Protein AF-0000000084441577 (afdb_homodimer)

Organism: Leishmania panamensis (NCBI:txid5679)

Sequence (316 aa):
MSAPVITIRRAQRKDTERMYDLIMELAIYERAPECVVVSKAEMEEEGFGERPLWSAFLAELQEPDDVEPRVIGMALYYYRYSTWRGRMLYLEDFVVTESRRGLGAGKMLFERVLQQAKEEGCHGMVWQALNWNTPAINFYKRYDAEIDPGWMNCTLKFMSAPVITIRRAQRKDTERMYDLIMELAIYERAPECVVVSKAEMEEEGFGERPLWSAFLAELQEPDDVEPRVIGMALYYYRYSTWRGRMLYLEDFVVTESRRGLGAGKMLFERVLQQAKEEGCHGMVWQALNWNTPAINFYKRYDAEIDPGWMNCTLKF

Foldseek 3Di:
DDDKDKDKDKDDLVCLVVVVVQVLVVCVVVVHNVVPDDDSVNVSCCCPNPPHAKIKMWIWIDDPPDPDTDTFWMFMWGWDADPVFGIEIEGEDTGGHPVPPPPCSSVVRVVVVQVVCVVVVHPYYDYDDDPVPVVVVVVVVVVVDDDDPPDDDDDDDD/DDDKDKDKDKDDLVCLVVVVVQVLVVCVVVVHNVVPDDDSVNVSCCCPNPPHAKIKMWIWIDDPPDPDTDTFWMFMWGWDADPVFGIEIEGEDTGGHPVPPPPCSSVVRVVVVQVVCVVVVHPYYDYDDDPVCVVVVVVVVVVVDDDDPPDDDDDDDD

Nearest PDB structures (foldseek):
  2b3v-ass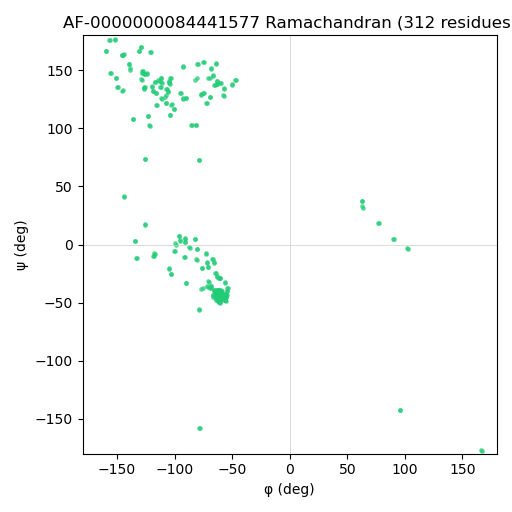embly1_A  TM=9.131E-01  e=5.389E-16  Homo sapiens
  2fxf-assembly1_A  TM=9.015E-01  e=6.952E-16  Homo sapiens
  3bj8-assembly2_D  TM=9.015E-01  e=1.086E-15  Mus musculus
  2g3t-assembly1_A  TM=8.985E-01  e=4.133E-15  Homo sapiens
  2b3u-assembly1_A  TM=8.742E-01  e=6.879E-15  Homo sapiens

Structure (mmCIF, N/CA/C/O backbone):
data_AF-0000000084441577-model_v1
#
loop_
_entity.id
_entity.type
_entity.pdbx_description
1 polymer 'Acetyltransferase-like protein'
#
loop_
_atom_site.group_PDB
_atom_site.id
_atom_site.type_symbol
_atom_site.label_atom_id
_atom_site.label_alt_id
_atom_site.label_comp_id
_atom_site.label_asym_id
_atom_site.label_entity_id
_atom_site.label_seq_id
_atom_site.pdbx_PDB_ins_code
_atom_site.Cartn_x
_atom_site.Cartn_y
_atom_site.Cartn_z
_atom_site.occupancy
_atom_site.B_iso_or_equiv
_atom_site.auth_seq_id
_atom_site.auth_comp_id
_atom_site.auth_asym_id
_atom_site.auth_atom_id
_atom_site.pdbx_PDB_model_num
ATOM 1 N N . MET A 1 1 ? -4.324 -41.094 -18.922 1 57.09 1 MET A N 1
ATOM 2 C CA . MET A 1 1 ? -3.416 -40.375 -18.031 1 57.09 1 MET A CA 1
ATOM 3 C C . MET A 1 1 ? -4.148 -39.25 -17.281 1 57.09 1 MET A C 1
ATOM 5 O O . MET A 1 1 ? -5.031 -38.594 -17.844 1 57.09 1 MET A O 1
ATOM 9 N N . SER A 1 2 ? -4.199 -39.312 -15.938 1 73.56 2 SER A N 1
ATOM 10 C CA . SER A 1 2 ? -5.055 -38.406 -15.172 1 73.56 2 SER A CA 1
ATOM 11 C C . SER A 1 2 ? -4.711 -36.938 -15.461 1 73.56 2 SER A C 1
ATOM 13 O O . SER A 1 2 ? -3.568 -36.625 -15.805 1 73.56 2 SER A O 1
ATOM 15 N N . ALA A 1 3 ? -5.625 -36.094 -15.797 1 86.06 3 ALA A N 1
ATOM 16 C CA . ALA A 1 3 ? -5.441 -34.688 -16.156 1 86.06 3 ALA A CA 1
ATOM 17 C C . ALA A 1 3 ? -4.754 -33.906 -15.039 1 86.06 3 ALA A C 1
ATOM 19 O O . ALA A 1 3 ? -4.918 -34.25 -13.859 1 86.06 3 ALA A O 1
ATOM 20 N N . PRO A 1 4 ? -3.793 -33.125 -15.391 1 90.5 4 PRO A N 1
ATOM 21 C CA . PRO A 1 4 ? -3.17 -32.312 -14.352 1 90.5 4 PRO A CA 1
ATOM 22 C C . PRO A 1 4 ? -4.195 -31.594 -13.469 1 90.5 4 PRO A C 1
ATOM 24 O O . PRO A 1 4 ? -5.277 -31.234 -13.938 1 90.5 4 PRO A O 1
ATOM 27 N N . VAL A 1 5 ? -3.859 -31.547 -12.203 1 95.12 5 VAL A N 1
ATOM 28 C CA . VAL A 1 5 ? -4.75 -30.906 -11.242 1 95.12 5 VAL A CA 1
ATOM 29 C C . VAL A 1 5 ? -4.047 -29.719 -10.594 1 95.12 5 VAL A C 1
ATOM 31 O O . VAL A 1 5 ? -2.879 -29.812 -10.203 1 95.12 5 VAL A O 1
ATOM 34 N N . ILE A 1 6 ? -4.73 -28.594 -10.547 1 97.94 6 ILE A N 1
ATOM 35 C CA . ILE A 1 6 ? -4.211 -27.406 -9.859 1 97.94 6 ILE A CA 1
ATOM 36 C C . ILE A 1 6 ? -4.953 -27.219 -8.539 1 97.94 6 ILE A C 1
ATOM 38 O O . ILE A 1 6 ? -6.184 -27.281 -8.5 1 97.94 6 ILE A O 1
ATOM 42 N N . THR A 1 7 ? -4.238 -27 -7.453 1 98.19 7 THR A N 1
ATOM 43 C CA . THR A 1 7 ? -4.805 -26.719 -6.137 1 98.19 7 THR A CA 1
ATOM 44 C C . THR A 1 7 ? -4.219 -25.438 -5.559 1 98.19 7 THR A C 1
ATOM 46 O O . THR A 1 7 ? -3.078 -25.078 -5.859 1 98.19 7 THR A O 1
ATOM 49 N N . ILE A 1 8 ? -5.074 -24.719 -4.797 1 98.88 8 ILE A N 1
ATOM 50 C CA . ILE A 1 8 ? -4.633 -23.5 -4.133 1 98.88 8 ILE A CA 1
ATOM 51 C C . ILE A 1 8 ? -4.48 -23.75 -2.635 1 98.88 8 ILE A C 1
ATOM 53 O O . ILE A 1 8 ? -5.359 -24.344 -2.006 1 98.88 8 ILE A O 1
ATOM 57 N N . ARG A 1 9 ? -3.4 -23.312 -2.104 1 98.69 9 ARG A N 1
ATOM 58 C CA . ARG A 1 9 ? -3.188 -23.453 -0.665 1 98.69 9 ARG A CA 1
ATOM 59 C C . ARG A 1 9 ? -2.412 -22.25 -0.118 1 98.69 9 ARG A C 1
ATOM 61 O O . ARG A 1 9 ? -1.775 -21.516 -0.877 1 98.69 9 ARG A O 1
ATOM 68 N N . ARG A 1 10 ? -2.469 -22.078 1.236 1 98.81 10 ARG A N 1
ATOM 69 C CA . ARG A 1 10 ? -1.682 -21.047 1.887 1 98.81 10 ARG A CA 1
ATOM 70 C C . ARG A 1 10 ? -0.194 -21.375 1.851 1 98.81 10 ARG A C 1
ATOM 72 O O . ARG A 1 10 ? 0.191 -22.531 1.996 1 98.81 10 ARG A O 1
ATOM 79 N N . ALA A 1 11 ? 0.608 -20.359 1.686 1 98.88 11 ALA A N 1
ATOM 80 C CA . ALA A 1 11 ? 2.059 -20.531 1.725 1 98.88 11 ALA A CA 1
ATOM 81 C C . ALA A 1 11 ? 2.527 -20.922 3.125 1 98.88 11 ALA A C 1
ATOM 83 O O . ALA A 1 11 ? 1.941 -20.5 4.121 1 98.88 11 ALA A O 1
ATOM 84 N N . GLN A 1 12 ? 3.531 -21.719 3.156 1 98.62 12 GLN A N 1
ATOM 85 C CA . GLN A 1 12 ? 4.223 -22.094 4.383 1 98.62 12 GLN A CA 1
ATOM 86 C C . GLN A 1 12 ? 5.699 -21.719 4.324 1 98.62 12 GLN A C 1
ATOM 88 O O . GLN A 1 12 ? 6.227 -21.422 3.252 1 98.62 12 GLN A O 1
ATOM 93 N N . ARG A 1 13 ? 6.297 -21.766 5.531 1 98.5 13 ARG A N 1
ATOM 94 C CA . ARG A 1 13 ? 7.699 -21.359 5.633 1 98.5 13 ARG A CA 1
ATOM 95 C C . ARG A 1 13 ? 8.562 -22.141 4.637 1 98.5 13 ARG A C 1
ATOM 97 O O . ARG A 1 13 ? 9.461 -21.578 4.016 1 98.5 13 ARG A O 1
ATOM 104 N N . LYS A 1 14 ? 8.305 -23.359 4.426 1 98.12 14 LYS A N 1
ATOM 105 C CA . LYS A 1 14 ? 9.094 -24.219 3.555 1 98.12 14 LYS A CA 1
ATOM 106 C C . LYS A 1 14 ? 9.008 -23.781 2.1 1 98.12 14 LYS A C 1
ATOM 108 O O . LYS A 1 14 ? 9.789 -24.219 1.257 1 98.12 14 LYS A O 1
ATOM 113 N N . ASP A 1 15 ? 8.062 -22.938 1.762 1 98.62 15 ASP A N 1
ATOM 114 C CA . ASP A 1 15 ? 7.824 -22.516 0.384 1 98.62 15 ASP A CA 1
ATOM 115 C C . ASP A 1 15 ? 8.688 -21.312 0.02 1 98.62 15 ASP A C 1
ATOM 117 O O . ASP A 1 15 ? 8.711 -20.891 -1.135 1 98.62 15 ASP A O 1
ATOM 121 N N . THR A 1 16 ? 9.469 -20.797 0.971 1 98.56 16 THR A N 1
ATOM 122 C CA . THR A 1 16 ? 10.133 -19.5 0.816 1 98.56 16 THR A CA 1
ATOM 123 C C . THR A 1 16 ? 11.055 -19.516 -0.4 1 98.56 16 THR A C 1
ATOM 125 O O . THR A 1 16 ? 11.055 -18.578 -1.197 1 98.56 16 THR A O 1
ATOM 128 N N . GLU A 1 17 ? 11.789 -20.547 -0.565 1 98.5 17 GLU A N 1
ATOM 129 C CA . GLU A 1 17 ? 12.727 -20.609 -1.684 1 98.5 17 GLU A CA 1
ATOM 130 C C . GLU A 1 17 ? 12 -20.516 -3.02 1 98.5 17 GLU A C 1
ATOM 132 O O . GLU A 1 17 ? 12.367 -19.719 -3.885 1 98.5 17 GLU A O 1
ATOM 137 N N . ARG A 1 18 ? 11 -21.312 -3.189 1 98.62 18 ARG A N 1
ATOM 138 C CA . ARG A 1 18 ? 10.25 -21.328 -4.438 1 98.62 18 ARG A CA 1
ATOM 139 C C . ARG A 1 18 ? 9.531 -20 -4.668 1 98.62 18 ARG A C 1
ATOM 141 O O . ARG A 1 18 ? 9.445 -19.516 -5.797 1 98.62 18 ARG A O 1
ATOM 148 N N . MET A 1 19 ? 9 -19.438 -3.627 1 98.88 19 MET A N 1
ATOM 149 C CA . MET A 1 19 ? 8.359 -18.141 -3.727 1 98.88 19 MET A CA 1
ATOM 150 C C . MET A 1 19 ? 9.359 -17.078 -4.191 1 98.88 19 MET A C 1
ATOM 152 O O . MET A 1 19 ? 9.031 -16.234 -5.027 1 98.88 19 MET A O 1
ATOM 156 N N . TYR A 1 20 ? 10.539 -17.156 -3.629 1 98.75 20 TYR A N 1
ATOM 157 C CA . TYR A 1 20 ? 11.578 -16.203 -4.023 1 98.75 20 TYR A CA 1
ATOM 158 C C . TYR A 1 20 ? 11.906 -16.344 -5.508 1 98.75 20 TYR A C 1
ATOM 160 O O . TYR A 1 20 ? 12.086 -15.344 -6.203 1 98.75 20 TYR A O 1
ATOM 168 N N . ASP A 1 21 ? 11.945 -17.578 -6.004 1 98.69 21 ASP A N 1
ATOM 169 C CA . ASP A 1 21 ? 12.164 -17.812 -7.426 1 98.69 21 ASP A CA 1
ATOM 170 C C . ASP A 1 21 ? 11.07 -17.156 -8.266 1 98.69 21 ASP A C 1
ATOM 172 O O . ASP A 1 21 ? 11.352 -16.594 -9.328 1 98.69 21 ASP A O 1
ATOM 176 N N . LEU A 1 22 ? 9.844 -17.281 -7.828 1 98.88 22 LEU A N 1
ATOM 177 C CA . LEU A 1 22 ? 8.711 -16.703 -8.547 1 98.88 22 LEU A CA 1
ATOM 178 C C . LEU A 1 22 ? 8.805 -15.172 -8.547 1 98.88 22 LEU A C 1
ATOM 180 O O . LEU A 1 22 ? 8.484 -14.531 -9.555 1 98.88 22 LEU A O 1
ATOM 184 N N . ILE A 1 23 ? 9.211 -14.602 -7.383 1 98.81 23 ILE A N 1
ATOM 185 C CA . ILE A 1 23 ? 9.414 -13.156 -7.297 1 98.81 23 ILE A CA 1
ATOM 186 C C . ILE A 1 23 ? 10.469 -12.719 -8.312 1 98.81 23 ILE A C 1
ATOM 188 O O . ILE A 1 23 ? 10.281 -11.734 -9.023 1 98.81 23 ILE A O 1
ATOM 192 N N . MET A 1 24 ? 11.508 -13.461 -8.422 1 98.69 24 MET A N 1
ATOM 193 C CA . MET A 1 24 ? 12.578 -13.148 -9.367 1 98.69 24 MET A CA 1
ATOM 194 C C . MET A 1 24 ? 12.086 -13.281 -10.805 1 98.69 24 MET A C 1
ATOM 196 O O . MET A 1 24 ? 12.414 -12.453 -11.656 1 98.69 24 MET A O 1
ATOM 200 N N . GLU A 1 25 ? 11.336 -14.336 -11.102 1 98.69 25 GLU A N 1
ATOM 201 C CA . GLU A 1 25 ? 10.742 -14.492 -12.422 1 98.69 25 GLU A CA 1
ATOM 202 C C . GLU A 1 25 ? 9.891 -13.281 -12.797 1 98.69 25 GLU A C 1
ATOM 204 O O . GLU A 1 25 ? 9.977 -12.773 -13.914 1 98.69 25 GLU A O 1
ATOM 209 N N . LEU A 1 26 ? 9.109 -12.82 -11.852 1 98.62 26 LEU A N 1
ATOM 210 C CA . LEU A 1 26 ? 8.258 -11.664 -12.07 1 98.62 26 LEU A CA 1
ATOM 211 C C . LEU A 1 26 ? 9.094 -10.406 -12.305 1 98.62 26 LEU A C 1
ATOM 213 O O . LEU A 1 26 ? 8.805 -9.617 -13.203 1 98.62 26 LEU A O 1
ATOM 217 N N . ALA A 1 27 ? 10.102 -10.219 -11.477 1 98.56 27 ALA A N 1
ATOM 218 C CA . ALA A 1 27 ? 10.977 -9.062 -11.609 1 98.56 27 ALA A CA 1
ATOM 219 C C . ALA A 1 27 ? 11.656 -9.039 -12.977 1 98.56 27 ALA A C 1
ATOM 221 O O . ALA A 1 27 ? 11.805 -7.98 -13.594 1 98.56 27 ALA A O 1
ATOM 222 N N . ILE A 1 28 ? 12.094 -10.188 -13.453 1 98.56 28 ILE A N 1
ATOM 223 C CA . ILE A 1 28 ? 12.695 -10.297 -14.781 1 98.56 28 ILE A CA 1
ATOM 224 C C . ILE A 1 28 ? 11.688 -9.891 -15.844 1 98.56 28 ILE A C 1
ATOM 226 O O . ILE A 1 28 ? 11.992 -9.094 -16.734 1 98.56 28 ILE A O 1
ATOM 230 N N . TYR A 1 29 ? 10.523 -10.414 -15.781 1 98 29 TYR A N 1
ATOM 231 C CA . TYR A 1 29 ? 9.453 -10.047 -16.703 1 98 29 TYR A CA 1
ATOM 232 C C . TYR A 1 29 ? 9.219 -8.539 -16.703 1 98 29 TYR A C 1
ATOM 234 O O . TYR A 1 29 ? 9 -7.938 -17.75 1 98 29 TYR A O 1
ATOM 242 N N . GLU A 1 30 ? 9.273 -7.906 -15.469 1 97.56 30 GLU A N 1
ATOM 243 C CA . GLU A 1 30 ? 9.023 -6.48 -15.297 1 97.56 30 GLU A CA 1
ATOM 244 C C . GLU A 1 30 ? 10.273 -5.66 -15.617 1 97.56 30 GLU A C 1
ATOM 246 O O . GLU A 1 30 ? 10.289 -4.441 -15.43 1 97.56 30 GLU A O 1
ATOM 251 N N . ARG A 1 31 ? 11.398 -6.266 -16.094 1 97.44 31 ARG A N 1
ATOM 252 C CA . ARG A 1 31 ? 12.648 -5.656 -16.516 1 97.44 31 ARG A CA 1
ATOM 253 C C . ARG A 1 31 ? 13.328 -4.93 -15.359 1 97.44 31 ARG A C 1
ATOM 255 O O . ARG A 1 31 ? 13.891 -3.846 -15.539 1 97.44 31 ARG A O 1
ATOM 262 N N . ALA A 1 32 ? 13.219 -5.559 -14.086 1 97.06 32 ALA A N 1
ATOM 263 C CA . ALA A 1 32 ? 13.805 -4.914 -12.914 1 97.06 32 ALA A CA 1
ATOM 264 C C . ALA A 1 32 ? 14.383 -5.945 -11.953 1 97.06 32 ALA A C 1
ATOM 266 O O . ALA A 1 32 ? 14.172 -5.855 -10.742 1 97.06 32 ALA A O 1
ATOM 267 N N . PRO A 1 33 ? 15.062 -7.008 -12.445 1 97.75 33 PRO A N 1
ATOM 268 C CA . PRO A 1 33 ? 15.562 -8.016 -11.516 1 97.75 33 PRO A CA 1
ATOM 269 C C . PRO A 1 33 ? 16.562 -7.449 -10.508 1 97.75 33 PRO A C 1
ATOM 271 O O . PRO A 1 33 ? 16.641 -7.934 -9.375 1 97.75 33 PRO A O 1
ATOM 274 N N . GLU A 1 34 ? 17.312 -6.398 -10.875 1 97.56 34 GLU A N 1
ATOM 275 C CA . GLU A 1 34 ? 18.328 -5.812 -10.008 1 97.56 34 GLU A CA 1
ATOM 276 C C . GLU A 1 34 ? 17.688 -5.055 -8.852 1 97.56 34 GLU A C 1
ATOM 278 O O . GLU A 1 34 ? 18.359 -4.73 -7.867 1 97.56 34 GLU A O 1
ATOM 283 N N . CYS A 1 35 ? 16.453 -4.793 -8.984 1 96.75 35 CYS A N 1
ATOM 284 C CA . CYS A 1 35 ? 15.75 -4.039 -7.953 1 96.75 35 CYS A CA 1
ATOM 285 C C . CYS A 1 35 ? 15.336 -4.949 -6.801 1 96.75 35 CYS A C 1
ATOM 287 O O . CYS A 1 35 ? 14.969 -4.469 -5.73 1 96.75 35 CYS A O 1
ATOM 289 N N . VAL A 1 36 ? 15.414 -6.285 -6.969 1 98.44 36 VAL A N 1
ATOM 290 C CA . VAL A 1 36 ? 15.133 -7.207 -5.871 1 98.44 36 VAL A CA 1
ATOM 291 C C . VAL A 1 36 ? 16.359 -7.328 -4.973 1 98.44 36 VAL A C 1
ATOM 293 O O . VAL A 1 36 ? 17.312 -8.039 -5.305 1 98.44 36 VAL A O 1
ATOM 296 N N . VAL A 1 37 ? 16.297 -6.645 -3.83 1 98.12 37 VAL A N 1
ATOM 297 C CA . VAL A 1 37 ? 17.469 -6.602 -2.967 1 98.12 37 VAL A CA 1
ATOM 298 C C . VAL A 1 37 ? 17.156 -7.242 -1.62 1 98.12 37 VAL A C 1
ATOM 300 O O . VAL A 1 37 ? 18.047 -7.469 -0.804 1 98.12 37 VAL A O 1
ATOM 303 N N . VAL A 1 38 ? 15.906 -7.531 -1.371 1 98 38 VAL A N 1
ATOM 304 C CA . VAL A 1 38 ? 15.516 -8.18 -0.122 1 98 38 VAL A CA 1
ATOM 305 C C . VAL A 1 38 ? 16.109 -9.586 -0.059 1 98 38 VAL A C 1
ATOM 307 O O . VAL A 1 38 ? 16.125 -10.305 -1.062 1 98 38 VAL A O 1
ATOM 310 N N . SER A 1 39 ? 16.625 -9.953 1.085 1 97.75 39 SER A N 1
ATOM 311 C CA . SER A 1 39 ? 17.156 -11.312 1.233 1 97.75 39 SER A CA 1
ATOM 312 C C . SER A 1 39 ? 16.031 -12.312 1.482 1 97.75 39 SER A C 1
ATOM 314 O O . SER A 1 39 ? 14.992 -11.961 2.029 1 97.75 39 SER A O 1
ATOM 316 N N . LYS A 1 40 ? 16.312 -13.57 1.13 1 97.81 40 LYS A N 1
ATOM 317 C CA . LYS A 1 40 ? 15.375 -14.641 1.42 1 97.81 40 LYS A CA 1
ATOM 318 C C . LYS A 1 40 ? 15.102 -14.742 2.918 1 97.81 40 LYS A C 1
ATOM 320 O O . LYS A 1 40 ? 13.969 -15 3.334 1 97.81 40 LYS A O 1
ATOM 325 N N . ALA A 1 41 ? 16.141 -14.578 3.676 1 97.75 41 ALA A N 1
ATOM 326 C CA . ALA A 1 41 ? 16.016 -14.656 5.129 1 97.75 41 ALA A CA 1
ATOM 327 C C . ALA A 1 41 ? 15.055 -13.586 5.648 1 97.75 41 ALA A C 1
ATOM 329 O O . ALA A 1 41 ? 14.203 -13.867 6.496 1 97.75 41 ALA A O 1
ATOM 330 N N . GLU A 1 42 ? 15.219 -12.43 5.191 1 97.62 42 GLU A N 1
ATOM 331 C CA . GLU A 1 42 ? 14.32 -11.359 5.598 1 97.62 42 GLU A CA 1
ATOM 332 C C . GLU A 1 42 ? 12.891 -11.625 5.133 1 97.62 42 GLU A C 1
ATOM 334 O O . GLU A 1 42 ? 11.938 -11.414 5.887 1 97.62 42 GLU A O 1
ATOM 339 N N . MET A 1 43 ? 12.805 -12.07 3.889 1 98.5 43 MET A N 1
ATOM 340 C CA . MET A 1 43 ? 11.484 -12.43 3.379 1 98.5 43 MET A CA 1
ATOM 341 C C . MET A 1 43 ? 10.812 -13.453 4.285 1 98.5 43 MET A C 1
ATOM 343 O O . MET A 1 43 ? 9.641 -13.312 4.629 1 98.5 43 MET A O 1
ATOM 347 N N . GLU A 1 44 ? 11.531 -14.422 4.586 1 98.5 44 GLU A N 1
ATOM 348 C CA . GLU A 1 44 ? 11.008 -15.5 5.426 1 98.5 44 GLU A CA 1
ATOM 349 C C . GLU A 1 44 ? 10.57 -14.969 6.785 1 98.5 44 GLU A C 1
ATOM 351 O O . GLU A 1 44 ? 9.492 -15.32 7.273 1 98.5 44 GLU A O 1
ATOM 356 N N . GLU A 1 45 ? 11.359 -14.156 7.395 1 98 45 GLU A N 1
ATOM 357 C CA . GLU A 1 45 ? 11.055 -13.594 8.703 1 98 45 GLU A CA 1
ATOM 358 C C . GLU A 1 45 ? 9.805 -12.719 8.648 1 98 45 GLU A C 1
ATOM 360 O O . GLU A 1 45 ? 8.945 -12.789 9.531 1 98 45 GLU A O 1
ATOM 365 N N . GLU A 1 46 ? 9.633 -11.961 7.605 1 98.19 46 GLU A N 1
ATOM 366 C CA . GLU A 1 46 ? 8.523 -11.023 7.473 1 98.19 46 GLU A CA 1
ATOM 367 C C . GLU A 1 46 ? 7.219 -11.75 7.141 1 98.19 46 GLU A C 1
ATOM 369 O O . GLU A 1 46 ? 6.133 -11.172 7.266 1 98.19 46 GLU A O 1
ATOM 374 N N . GLY A 1 47 ? 7.387 -12.914 6.645 1 98.56 47 GLY A N 1
ATOM 375 C CA . GLY A 1 47 ? 6.188 -13.641 6.246 1 98.56 47 GLY A CA 1
ATOM 376 C C . GLY A 1 47 ? 5.793 -14.719 7.234 1 98.56 47 GLY A C 1
ATOM 377 O O . GLY A 1 47 ? 4.617 -15.078 7.328 1 98.56 47 GLY A O 1
ATOM 378 N N . PHE A 1 48 ? 6.75 -15.242 7.992 1 98.5 48 PHE A N 1
ATOM 379 C CA . PHE A 1 48 ? 6.473 -16.422 8.789 1 98.5 48 PHE A CA 1
ATOM 380 C C . PHE A 1 48 ? 7.016 -16.266 10.211 1 98.5 48 PHE A C 1
ATOM 382 O O . PHE A 1 48 ? 6.961 -17.203 11.008 1 98.5 48 PHE A O 1
ATOM 389 N N . GLY A 1 49 ? 7.566 -15.125 10.508 1 97.19 49 GLY A N 1
ATOM 390 C CA . GLY A 1 49 ? 8.055 -14.852 11.844 1 97.19 49 GLY A CA 1
ATOM 391 C C . GLY A 1 49 ? 6.945 -14.484 12.82 1 97.19 49 GLY A C 1
ATOM 392 O O . GLY A 1 49 ? 5.793 -14.875 12.625 1 97.19 49 GLY A O 1
ATOM 393 N N . GLU A 1 50 ? 7.195 -13.805 13.914 1 95.25 50 GLU A N 1
ATOM 394 C CA . GLU A 1 50 ? 6.285 -13.5 15.016 1 95.25 50 GLU A CA 1
ATOM 395 C C . GLU A 1 50 ? 5.238 -12.469 14.602 1 95.25 50 GLU A C 1
ATOM 397 O O . GLU A 1 50 ? 4.105 -12.492 15.086 1 95.25 50 GLU A O 1
ATOM 402 N N . ARG A 1 51 ? 5.617 -11.523 13.773 1 93.75 51 ARG A N 1
ATOM 403 C CA . ARG A 1 51 ? 4.727 -10.461 13.305 1 93.75 51 ARG A CA 1
ATOM 404 C C . ARG A 1 51 ? 4.699 -10.398 11.781 1 93.75 51 ARG A C 1
ATOM 406 O O . ARG A 1 51 ? 5.273 -9.492 11.188 1 93.75 51 ARG A O 1
ATOM 413 N N . PRO A 1 52 ? 4.023 -11.375 11.219 1 97.69 52 PRO A N 1
ATOM 414 C CA . PRO A 1 52 ? 4.035 -11.438 9.75 1 97.69 52 PRO A CA 1
ATOM 415 C C . PRO A 1 52 ? 3.457 -10.188 9.102 1 97.69 52 PRO A C 1
ATOM 417 O O . PRO A 1 52 ? 2.461 -9.641 9.578 1 97.69 52 PRO A O 1
ATOM 420 N N . LEU A 1 53 ? 4.129 -9.797 8.047 1 98.12 53 LEU A N 1
ATOM 421 C CA . LEU A 1 53 ? 3.746 -8.586 7.32 1 98.12 53 LEU A CA 1
ATOM 422 C C . LEU A 1 53 ? 3.047 -8.938 6.012 1 98.12 53 LEU A C 1
ATOM 424 O O . LEU A 1 53 ? 2.381 -8.086 5.414 1 98.12 53 LEU A O 1
ATOM 428 N N . TRP A 1 54 ? 3.281 -10.125 5.578 1 98.75 54 TRP A N 1
ATOM 429 C CA . TRP A 1 54 ? 2.65 -10.578 4.344 1 98.75 54 TRP A CA 1
ATOM 430 C C . TRP A 1 54 ? 2.184 -12.023 4.469 1 98.75 54 TRP A C 1
ATOM 432 O O . TRP A 1 54 ? 2.627 -12.75 5.359 1 98.75 54 TRP A O 1
ATOM 442 N N . SER A 1 55 ? 1.192 -12.383 3.66 1 98.81 55 SER A N 1
ATOM 443 C CA . SER A 1 55 ? 0.756 -13.758 3.42 1 98.81 55 SER A CA 1
ATOM 444 C C . SER A 1 55 ? 0.676 -14.055 1.926 1 98.81 55 SER A C 1
ATOM 446 O O . SER A 1 55 ? 0.861 -13.164 1.097 1 98.81 55 SER A O 1
ATOM 448 N N . ALA A 1 56 ? 0.492 -15.352 1.659 1 98.94 56 ALA A N 1
ATOM 449 C CA . ALA A 1 56 ? 0.422 -15.711 0.243 1 98.94 56 ALA A CA 1
ATOM 450 C C . ALA A 1 56 ? -0.357 -17 0.04 1 98.94 56 ALA A C 1
ATOM 452 O O . ALA A 1 56 ? -0.388 -17.859 0.924 1 98.94 56 ALA A O 1
ATOM 453 N N . PHE A 1 57 ? -1.025 -17.031 -1.086 1 98.94 57 PHE A N 1
ATOM 454 C CA . PHE A 1 57 ? -1.543 -18.281 -1.613 1 98.94 57 PHE A CA 1
ATOM 455 C C . PHE A 1 57 ? -0.678 -18.781 -2.764 1 98.94 57 PHE A C 1
ATOM 457 O O . PHE A 1 57 ? -0.166 -17.984 -3.555 1 98.94 57 PHE A O 1
ATOM 464 N N . LEU A 1 58 ? -0.538 -20.094 -2.805 1 98.94 58 LEU A N 1
ATOM 465 C CA . LEU A 1 58 ? 0.244 -20.75 -3.852 1 98.94 58 LEU A CA 1
ATOM 466 C C . LEU A 1 58 ? -0.636 -21.656 -4.703 1 98.94 58 LEU A C 1
ATOM 468 O O . LEU A 1 58 ? -1.525 -22.328 -4.18 1 98.94 58 LEU A O 1
ATOM 472 N N . ALA A 1 59 ? -0.392 -21.641 -5.996 1 98.88 59 ALA A N 1
ATOM 473 C CA . ALA A 1 59 ? -0.954 -22.641 -6.902 1 98.88 59 ALA A CA 1
ATOM 474 C C . ALA A 1 59 ? 0.006 -23.812 -7.094 1 98.88 59 ALA A C 1
ATOM 476 O O . ALA A 1 59 ? 1.158 -23.625 -7.488 1 98.88 59 ALA A O 1
ATOM 477 N N . GLU A 1 60 ? -0.486 -24.969 -6.84 1 98.5 60 GLU A N 1
ATOM 478 C CA . GLU A 1 60 ? 0.291 -26.188 -7.047 1 98.5 60 GLU A CA 1
ATOM 479 C C . GLU A 1 60 ? -0.273 -27.016 -8.203 1 98.5 60 GLU A C 1
ATOM 481 O O . GLU A 1 60 ? -1.491 -27.141 -8.344 1 98.5 60 GLU A O 1
ATOM 486 N N . LEU A 1 61 ? 0.677 -27.453 -8.984 1 97.94 61 LEU A N 1
ATOM 487 C CA . LEU A 1 61 ? 0.313 -28.328 -10.102 1 97.94 61 LEU A CA 1
ATOM 488 C C . LEU A 1 61 ? 0.744 -29.766 -9.836 1 97.94 61 LEU A C 1
ATOM 490 O O . LEU A 1 61 ? 1.91 -30.016 -9.531 1 97.94 61 LEU A O 1
ATOM 494 N N . GLN A 1 62 ? -0.191 -30.656 -9.844 1 96.5 62 GLN A N 1
ATOM 495 C CA . GLN A 1 62 ? 0.074 -32.094 -9.797 1 96.5 62 GLN A CA 1
ATOM 496 C C . GLN A 1 62 ? -0.122 -32.719 -11.164 1 96.5 62 GLN A C 1
ATOM 498 O O . GLN A 1 62 ? -1.248 -32.812 -11.664 1 96.5 62 GLN A O 1
ATOM 503 N N . GLU A 1 63 ? 1.061 -33.125 -11.68 1 93.25 63 GLU A N 1
ATOM 504 C CA . GLU A 1 63 ? 1 -33.875 -12.922 1 93.25 63 GLU A CA 1
ATOM 505 C C . GLU A 1 63 ? 0.946 -35.375 -12.656 1 93.25 63 GLU A C 1
ATOM 507 O O . GLU A 1 63 ? 1.422 -35.844 -11.617 1 93.25 63 GLU A O 1
ATOM 512 N N . PRO A 1 64 ? 0.357 -36.094 -13.602 1 91.12 64 PRO A N 1
ATOM 513 C CA . PRO A 1 64 ? 0.18 -37.531 -13.375 1 91.12 64 PRO A CA 1
ATOM 514 C C . PRO A 1 64 ? 1.495 -38.25 -13.07 1 91.12 64 PRO A C 1
ATOM 516 O O . PRO A 1 64 ? 1.529 -39.156 -12.242 1 91.12 64 PRO A O 1
ATOM 519 N N . ASP A 1 65 ? 2.525 -37.812 -13.617 1 89.69 65 ASP A N 1
ATOM 520 C CA . ASP A 1 65 ? 3.787 -38.531 -13.492 1 89.69 65 ASP A CA 1
ATOM 521 C C . ASP A 1 65 ? 4.676 -37.906 -12.422 1 89.69 65 ASP A C 1
ATOM 523 O O . ASP A 1 65 ? 5.77 -38.406 -12.141 1 89.69 65 ASP A O 1
ATOM 527 N N . ASP A 1 66 ? 4.168 -36.906 -11.82 1 89.31 66 ASP A N 1
ATOM 528 C CA . ASP A 1 66 ? 4.965 -36.219 -10.805 1 89.31 66 ASP A CA 1
ATOM 529 C C . ASP A 1 66 ? 4.883 -36.938 -9.461 1 89.31 66 ASP A C 1
ATOM 531 O O . ASP A 1 66 ? 3.82 -37.469 -9.094 1 89.31 66 ASP A O 1
ATOM 535 N N . VAL A 1 67 ? 5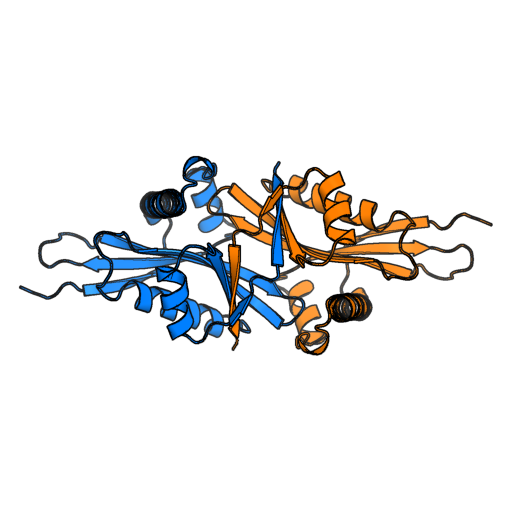.934 -37 -8.75 1 92 67 VAL A N 1
ATOM 536 C CA . VAL A 1 67 ? 5.965 -37.594 -7.422 1 92 67 VAL A CA 1
ATOM 537 C C . VAL A 1 67 ? 5.312 -36.656 -6.414 1 92 67 VAL A C 1
ATOM 539 O O . VAL A 1 67 ? 4.625 -37.125 -5.492 1 92 67 VAL A O 1
ATOM 542 N N . GLU A 1 68 ? 5.562 -35.375 -6.629 1 94.31 68 GLU A N 1
ATOM 543 C CA . GLU A 1 68 ? 4.988 -34.344 -5.766 1 94.31 68 GLU A CA 1
ATOM 544 C C . GLU A 1 68 ? 4.52 -33.156 -6.574 1 94.31 68 GLU A C 1
ATOM 546 O O . GLU A 1 68 ? 5.035 -32.906 -7.66 1 94.31 68 GLU A O 1
ATOM 551 N N . PRO A 1 69 ? 3.551 -32.531 -6.02 1 96.69 69 PRO A N 1
ATOM 552 C CA . PRO A 1 69 ? 3.117 -31.312 -6.715 1 96.69 69 PRO A CA 1
ATOM 553 C C . PRO A 1 69 ? 4.191 -30.234 -6.742 1 96.69 69 PRO A C 1
ATOM 555 O O . PRO A 1 69 ? 5.109 -30.25 -5.914 1 96.69 69 PRO A O 1
ATOM 558 N N . ARG A 1 70 ? 4.027 -29.391 -7.758 1 96.19 70 ARG A N 1
ATOM 559 C CA . ARG A 1 70 ? 4.969 -28.281 -7.891 1 96.19 70 ARG A CA 1
ATOM 560 C C . ARG A 1 70 ? 4.25 -26.938 -7.805 1 96.19 70 ARG A C 1
ATOM 562 O O . ARG A 1 70 ? 3.182 -26.766 -8.391 1 96.19 70 ARG A O 1
ATOM 569 N N . VAL A 1 71 ? 4.895 -26.031 -7.031 1 98.56 71 VAL A N 1
ATOM 570 C CA . VAL A 1 71 ? 4.352 -24.688 -6.973 1 98.56 71 VAL A CA 1
ATOM 571 C C . VAL A 1 71 ? 4.625 -23.953 -8.289 1 98.56 71 VAL A C 1
ATOM 573 O O . VAL A 1 71 ? 5.781 -23.812 -8.695 1 98.56 71 VAL A O 1
ATOM 576 N N . ILE A 1 72 ? 3.521 -23.5 -8.945 1 98.75 72 ILE A N 1
ATOM 577 C CA . ILE A 1 72 ? 3.701 -22.891 -10.258 1 98.75 72 ILE A CA 1
ATOM 578 C C . ILE A 1 72 ? 3.264 -21.422 -10.219 1 98.75 72 ILE A C 1
ATOM 580 O O . ILE A 1 72 ? 3.424 -20.703 -11.203 1 98.75 72 ILE A O 1
ATOM 584 N N . GLY A 1 73 ? 2.654 -20.953 -9.117 1 98.88 73 GLY A N 1
ATOM 585 C CA . GLY A 1 73 ? 2.195 -19.578 -9.023 1 98.88 73 GLY A CA 1
ATOM 586 C C . GLY A 1 73 ? 1.99 -19.109 -7.598 1 98.88 73 GLY A C 1
ATOM 587 O O . GLY A 1 73 ? 1.948 -19.922 -6.672 1 98.88 73 GLY A O 1
ATOM 588 N N . MET A 1 74 ? 1.859 -17.766 -7.523 1 98.94 74 MET A N 1
ATOM 589 C CA . MET A 1 74 ? 1.727 -17.156 -6.207 1 98.94 74 MET A CA 1
ATOM 590 C C . MET A 1 74 ? 0.91 -15.875 -6.281 1 98.94 74 MET A C 1
ATOM 592 O O . MET A 1 74 ? 0.963 -15.156 -7.285 1 98.94 74 MET A O 1
ATOM 596 N N . ALA A 1 75 ? 0.14 -15.68 -5.266 1 98.94 75 ALA A N 1
ATOM 597 C CA . ALA A 1 75 ? -0.458 -14.391 -4.934 1 98.94 75 ALA A CA 1
ATOM 598 C C . ALA A 1 75 ? -0.048 -13.938 -3.533 1 98.94 75 ALA A C 1
ATOM 600 O O . ALA A 1 75 ? -0.502 -14.5 -2.535 1 98.94 75 ALA A O 1
ATOM 601 N N . LEU A 1 76 ? 0.876 -13.031 -3.482 1 98.94 76 LEU A N 1
ATOM 602 C CA . LEU A 1 76 ? 1.352 -12.484 -2.217 1 98.94 76 LEU A CA 1
ATOM 603 C C . LEU A 1 76 ? 0.609 -11.195 -1.868 1 98.94 76 LEU A C 1
ATOM 605 O O . LEU A 1 76 ? 0.495 -10.297 -2.701 1 98.94 76 LEU A O 1
ATOM 609 N N . TYR A 1 77 ? 0.094 -11.133 -0.606 1 98.94 77 TYR A N 1
ATOM 610 C CA . TYR A 1 77 ? -0.771 -10.008 -0.252 1 98.94 77 TYR A CA 1
ATOM 611 C C . TYR A 1 77 ? -0.553 -9.586 1.196 1 98.94 77 TYR A C 1
ATOM 613 O O . TYR A 1 77 ? 0.077 -10.312 1.972 1 98.94 77 TYR A O 1
ATOM 621 N N . TYR A 1 78 ? -1.012 -8.414 1.519 1 98.81 78 TYR A N 1
ATOM 622 C CA . TYR A 1 78 ? -1.129 -7.875 2.869 1 98.81 78 TYR A CA 1
ATOM 623 C C . TYR A 1 78 ? -2.271 -6.871 2.959 1 98.81 78 TYR A C 1
ATOM 625 O O . TYR A 1 78 ? -2.969 -6.625 1.973 1 98.81 78 TYR A O 1
ATOM 633 N N . TYR A 1 79 ? -2.518 -6.379 4.152 1 98.56 79 TYR A N 1
ATOM 634 C CA . TYR A 1 79 ? -3.639 -5.469 4.355 1 98.56 79 TYR A CA 1
ATOM 635 C C . TYR A 1 79 ? -3.152 -4.031 4.508 1 98.56 79 TYR A C 1
ATOM 637 O O . TYR A 1 79 ? -2.102 -3.785 5.102 1 98.56 79 TYR A O 1
ATOM 645 N N . ARG A 1 80 ? -3.879 -3.156 3.918 1 98.31 80 ARG A N 1
ATOM 646 C CA . ARG A 1 80 ? -3.564 -1.737 4.059 1 98.31 80 ARG A CA 1
ATOM 647 C C . ARG A 1 80 ? -4.809 -0.936 4.43 1 98.31 80 ARG A C 1
ATOM 649 O O . ARG A 1 80 ? -5.918 -1.47 4.438 1 98.31 80 ARG A O 1
ATOM 656 N N . TYR A 1 81 ? -4.578 0.261 4.832 1 98.69 81 TYR A N 1
ATOM 657 C CA . TYR A 1 81 ? -5.68 1.148 5.184 1 98.69 81 TYR A CA 1
ATOM 658 C C . TYR A 1 81 ? -5.867 2.234 4.133 1 98.69 81 TYR A C 1
ATOM 660 O O . TYR A 1 81 ? -4.902 2.877 3.715 1 98.69 81 TYR A O 1
ATOM 668 N N . SER A 1 82 ? -7.055 2.377 3.664 1 98.62 82 SER A N 1
ATOM 669 C CA . SER A 1 82 ? -7.5 3.473 2.811 1 98.62 82 SER A CA 1
ATOM 670 C C . SER A 1 82 ? -8.32 4.492 3.598 1 98.62 82 SER A C 1
ATOM 672 O O . SER A 1 82 ? -9.352 4.152 4.172 1 98.62 82 SER A O 1
ATOM 674 N N . THR A 1 83 ? -7.855 5.727 3.623 1 98.62 83 THR A N 1
ATOM 675 C CA . THR A 1 83 ? -8.609 6.77 4.305 1 98.62 83 THR A CA 1
ATOM 676 C C . THR A 1 83 ? -9.922 7.047 3.578 1 98.62 83 THR A C 1
ATOM 678 O O . THR A 1 83 ? -10.812 7.715 4.117 1 98.62 83 THR A O 1
ATOM 681 N N . TRP A 1 84 ? -10.078 6.523 2.336 1 98.25 84 TRP A N 1
ATOM 682 C CA . TRP A 1 84 ? -11.312 6.676 1.582 1 98.25 84 TRP A CA 1
ATOM 683 C C . TRP A 1 84 ? -12.273 5.523 1.872 1 98.25 84 TRP A C 1
ATOM 685 O O . TRP A 1 84 ? -13.484 5.73 1.997 1 98.25 84 TRP A O 1
ATOM 695 N N . ARG A 1 85 ? -11.734 4.262 2.135 1 98.19 85 ARG A N 1
ATOM 696 C CA . ARG A 1 85 ? -12.648 3.125 2.08 1 98.19 85 ARG A CA 1
ATOM 697 C C . ARG A 1 85 ? -12.461 2.215 3.291 1 98.19 85 ARG A C 1
ATOM 699 O O . ARG A 1 85 ? -13.289 1.345 3.553 1 98.19 85 ARG A O 1
ATOM 706 N N . GLY A 1 86 ? -11.406 2.41 4.051 1 98.19 86 GLY A N 1
ATOM 707 C CA . GLY A 1 86 ? -11.141 1.542 5.188 1 98.19 86 GLY A CA 1
ATOM 708 C C . GLY A 1 86 ? -10.18 0.415 4.867 1 98.19 86 GLY A C 1
ATOM 709 O O . GLY A 1 86 ? -9.195 0.617 4.156 1 98.19 86 GLY A O 1
ATOM 710 N N . ARG A 1 87 ? -10.43 -0.769 5.438 1 98.19 87 ARG A N 1
ATOM 711 C CA . ARG A 1 87 ? -9.547 -1.917 5.273 1 98.19 87 ARG A CA 1
ATOM 712 C C . ARG A 1 87 ? -9.586 -2.445 3.846 1 98.19 87 ARG A C 1
ATOM 714 O O . ARG A 1 87 ? -10.664 -2.711 3.309 1 98.19 87 ARG A O 1
ATOM 721 N N . MET A 1 88 ? -8.406 -2.572 3.227 1 98.69 88 MET A N 1
ATOM 722 C CA . MET A 1 88 ? -8.25 -3.111 1.878 1 98.69 88 MET A CA 1
ATOM 723 C C . MET A 1 88 ? -7.215 -4.23 1.855 1 98.69 88 MET A C 1
ATOM 725 O O . MET A 1 88 ? -6.305 -4.254 2.688 1 98.69 88 MET A O 1
ATOM 729 N N . LEU A 1 89 ? -7.41 -5.168 1.004 1 98.88 89 LEU A N 1
ATOM 730 C CA . LEU A 1 89 ? -6.352 -6.129 0.715 1 98.88 89 LEU A CA 1
ATOM 731 C C . LEU A 1 89 ? -5.48 -5.648 -0.441 1 98.88 89 LEU A C 1
ATOM 733 O O . LEU A 1 89 ? -5.996 -5.246 -1.486 1 98.88 89 LEU A O 1
ATOM 737 N N . TYR A 1 90 ? -4.184 -5.582 -0.228 1 98.94 90 TYR A N 1
ATOM 738 C CA . TYR A 1 90 ? -3.244 -5.211 -1.278 1 98.94 90 TYR A CA 1
ATOM 739 C C . TYR A 1 90 ? -2.57 -6.445 -1.867 1 98.94 90 TYR A C 1
ATOM 741 O O . TYR A 1 90 ? -1.854 -7.164 -1.165 1 98.94 90 TYR A O 1
ATOM 749 N N . LEU A 1 91 ? -2.807 -6.684 -3.154 1 98.94 91 LEU A N 1
ATOM 750 C CA . LEU A 1 91 ? -2.137 -7.754 -3.885 1 98.94 91 LEU A CA 1
ATOM 751 C C . LEU A 1 91 ? -0.788 -7.281 -4.422 1 98.94 91 LEU A C 1
ATOM 753 O O . LEU A 1 91 ? -0.725 -6.613 -5.453 1 98.94 91 LEU A O 1
ATOM 757 N N . GLU A 1 92 ? 0.301 -7.645 -3.803 1 98.81 92 GLU A N 1
ATOM 758 C CA . GLU A 1 92 ? 1.645 -7.16 -4.105 1 98.81 92 GLU A CA 1
ATOM 759 C C . GLU A 1 92 ? 2.219 -7.855 -5.336 1 98.81 92 GLU A C 1
ATOM 761 O O . GLU A 1 92 ? 2.699 -7.199 -6.258 1 98.81 92 GLU A O 1
ATOM 766 N N . ASP A 1 93 ? 2.268 -9.172 -5.309 1 98.75 93 ASP A N 1
ATOM 767 C CA . ASP A 1 93 ? 2.74 -9.961 -6.445 1 98.75 93 ASP A CA 1
ATOM 768 C C . ASP A 1 93 ? 1.705 -11 -6.859 1 98.75 93 ASP A C 1
ATOM 770 O O . ASP A 1 93 ? 1.1 -11.656 -6.008 1 98.75 93 ASP A O 1
ATOM 774 N N . PHE A 1 94 ? 1.495 -11.117 -8.047 1 98.75 94 PHE A N 1
ATOM 775 C CA . PHE A 1 94 ? 0.62 -12.07 -8.711 1 98.75 94 PHE A CA 1
ATOM 776 C C . PHE A 1 94 ? 1.298 -12.664 -9.938 1 98.75 94 PHE A C 1
ATOM 778 O O . PHE A 1 94 ? 1.469 -11.977 -10.953 1 98.75 94 PHE A O 1
ATOM 785 N N . VAL A 1 95 ? 1.678 -13.953 -9.805 1 98.62 95 VAL A N 1
ATOM 786 C CA . VAL A 1 95 ? 2.523 -14.492 -10.867 1 98.62 95 VAL A CA 1
ATOM 787 C C . VAL A 1 95 ? 2.275 -15.984 -11.023 1 98.62 95 VAL A C 1
ATOM 789 O O . VAL A 1 95 ? 2.084 -16.703 -10.031 1 98.62 95 VAL A O 1
ATOM 792 N N . VAL A 1 96 ? 2.158 -16.469 -12.172 1 98.62 96 VAL A N 1
ATOM 793 C CA . VAL A 1 96 ? 2.229 -17.875 -12.578 1 98.62 96 VAL A CA 1
ATOM 794 C C . VAL A 1 96 ? 3.418 -18.078 -13.508 1 98.62 96 VAL A C 1
ATOM 796 O O . VAL A 1 96 ? 3.637 -17.297 -14.43 1 98.62 96 VAL A O 1
ATOM 799 N N . THR A 1 97 ? 4.215 -19.094 -13.195 1 98.56 97 THR A N 1
ATOM 800 C CA . THR A 1 97 ? 5.367 -19.359 -14.047 1 98.56 97 THR A CA 1
ATOM 801 C C . THR A 1 97 ? 4.957 -19.422 -15.508 1 98.56 97 THR A C 1
ATOM 803 O O . THR A 1 97 ? 3.922 -20 -15.844 1 98.56 97 THR A O 1
ATOM 806 N N . GLU A 1 98 ? 5.766 -18.812 -16.344 1 97.19 98 GLU A N 1
ATOM 807 C CA . GLU A 1 98 ? 5.43 -18.594 -17.75 1 97.19 98 GLU A CA 1
ATOM 808 C C . GLU A 1 98 ? 5.066 -19.906 -18.438 1 97.19 98 GLU A C 1
ATOM 810 O O . GLU A 1 98 ? 4.051 -19.984 -19.141 1 97.19 98 GLU A O 1
ATOM 815 N N . SER A 1 99 ? 5.781 -20.984 -18.234 1 96.81 99 SER A N 1
ATOM 816 C CA . SER A 1 99 ? 5.645 -22.234 -18.953 1 96.81 99 SER A CA 1
ATOM 817 C C . SER A 1 99 ? 4.367 -22.969 -18.547 1 96.81 99 SER A C 1
ATOM 819 O O . SER A 1 99 ? 3.996 -23.969 -19.172 1 96.81 99 SER A O 1
ATOM 821 N N . ARG A 1 100 ? 3.678 -22.469 -17.547 1 96.56 100 ARG A N 1
ATOM 822 C CA . ARG A 1 100 ? 2.492 -23.156 -17.062 1 96.56 100 ARG A CA 1
ATOM 823 C C . ARG A 1 100 ? 1.277 -22.234 -17.047 1 96.56 100 ARG A C 1
ATOM 825 O O . ARG A 1 100 ? 0.316 -22.484 -16.312 1 96.56 100 ARG A O 1
ATOM 832 N N . ARG A 1 101 ? 1.358 -21.203 -17.734 1 95.69 101 ARG A N 1
ATOM 833 C CA . ARG A 1 101 ? 0.22 -20.297 -17.891 1 95.69 101 ARG A CA 1
ATOM 834 C C . ARG A 1 101 ? -0.816 -20.891 -18.844 1 95.69 101 ARG A C 1
ATOM 836 O O . ARG A 1 101 ? -0.526 -21.828 -19.578 1 95.69 101 ARG A O 1
ATOM 843 N N . GLY A 1 102 ? -2.02 -20.453 -18.719 1 93.56 102 GLY A N 1
ATOM 844 C CA . GLY A 1 102 ? -3.092 -20.922 -19.594 1 93.56 102 GLY A CA 1
ATOM 845 C C . GLY A 1 102 ? -3.812 -22.141 -19.047 1 93.56 102 GLY A C 1
ATOM 846 O O . GLY A 1 102 ? -4.691 -22.688 -19.703 1 93.56 102 GLY A O 1
ATOM 847 N N . LEU A 1 103 ? -3.461 -22.547 -17.859 1 94.31 103 LEU A N 1
ATOM 848 C CA . LEU A 1 103 ? -4.055 -23.734 -17.25 1 94.31 103 LEU A CA 1
ATOM 849 C C . LEU A 1 103 ? -5.137 -23.359 -16.25 1 94.31 103 LEU A C 1
ATOM 851 O O . LEU A 1 103 ? -5.777 -24.234 -15.664 1 94.31 103 LEU A O 1
ATOM 855 N N . GLY A 1 104 ? -5.301 -22.078 -16 1 96.56 104 GLY A N 1
ATOM 856 C CA . GLY A 1 104 ? -6.348 -21.625 -15.086 1 96.56 104 GLY A CA 1
ATOM 857 C C . GLY A 1 104 ? -5.824 -21.266 -13.711 1 96.56 104 GLY A C 1
ATOM 858 O O . GLY A 1 104 ? -6.574 -20.766 -12.867 1 96.56 104 GLY A O 1
ATOM 859 N N . ALA A 1 105 ? -4.551 -21.438 -13.445 1 98.06 105 ALA A N 1
ATOM 860 C CA . ALA A 1 105 ? -3.959 -21.188 -12.133 1 98.06 105 ALA A CA 1
ATOM 861 C C . ALA A 1 105 ? -4.098 -19.719 -11.734 1 98.06 105 ALA A C 1
ATOM 863 O O . ALA A 1 105 ? -4.355 -19.406 -10.57 1 98.06 105 ALA A O 1
ATOM 864 N N . GLY A 1 106 ? -3.93 -18.828 -12.711 1 97.94 106 GLY A N 1
ATOM 865 C CA . GLY A 1 106 ? -4.062 -17.422 -12.438 1 97.94 106 GLY A CA 1
ATOM 866 C C . GLY A 1 106 ? -5.441 -17.031 -11.922 1 97.94 106 GLY A C 1
ATOM 867 O O . GLY A 1 106 ? -5.562 -16.328 -10.914 1 97.94 106 GLY A O 1
ATOM 868 N N . LYS A 1 107 ? -6.402 -17.516 -12.625 1 97.88 107 LYS A N 1
ATOM 869 C CA . LYS A 1 107 ? -7.777 -17.25 -12.211 1 97.88 107 LYS A CA 1
ATOM 870 C C . LYS A 1 107 ? -8.047 -17.797 -10.812 1 97.88 107 LYS A C 1
ATOM 872 O O . LYS A 1 107 ? -8.633 -17.109 -9.977 1 97.88 107 LYS A O 1
ATOM 877 N N . MET A 1 108 ? -7.652 -18.984 -10.531 1 98.56 108 MET A N 1
ATOM 878 C CA . MET A 1 108 ? -7.883 -19.625 -9.242 1 98.56 108 MET A CA 1
ATOM 879 C C . MET A 1 108 ? -7.207 -18.844 -8.117 1 98.56 108 MET A C 1
ATOM 881 O O . MET A 1 108 ? -7.805 -18.625 -7.062 1 98.56 108 MET A O 1
ATOM 885 N N . LEU A 1 109 ? -5.98 -18.422 -8.328 1 98.75 109 LEU A N 1
ATOM 886 C CA . LEU A 1 109 ? -5.242 -17.656 -7.344 1 98.75 109 LEU A CA 1
ATOM 887 C C . LEU A 1 109 ? -5.926 -16.312 -7.078 1 98.75 109 LEU A C 1
ATOM 889 O O . LEU A 1 109 ? -6.148 -15.945 -5.922 1 98.75 109 LEU A O 1
ATOM 893 N N . PHE A 1 110 ? -6.281 -15.633 -8.156 1 98.69 110 PHE A N 1
ATOM 894 C CA . PHE A 1 110 ? -6.891 -14.312 -8.055 1 98.69 110 PHE A CA 1
ATOM 895 C C . PHE A 1 110 ? -8.203 -14.383 -7.281 1 98.69 110 PHE A C 1
ATOM 897 O O . PHE A 1 110 ? -8.438 -13.594 -6.367 1 98.69 110 PHE A O 1
ATOM 904 N N . GLU A 1 111 ? -8.992 -15.32 -7.578 1 98.62 111 GLU A N 1
ATOM 905 C CA . GLU A 1 111 ? -10.289 -15.484 -6.926 1 98.62 111 GLU A CA 1
ATOM 906 C C . GLU A 1 111 ? -10.125 -15.883 -5.461 1 98.62 111 GLU A C 1
ATOM 908 O O . GLU A 1 111 ? -10.922 -15.492 -4.609 1 98.62 111 GLU A O 1
ATOM 913 N N . ARG A 1 112 ? -9.125 -16.672 -5.18 1 98.81 112 ARG A N 1
ATOM 914 C CA . ARG A 1 112 ? -8.883 -17.062 -3.793 1 98.81 112 ARG A CA 1
ATOM 915 C C . ARG A 1 112 ? -8.508 -15.844 -2.947 1 98.81 112 ARG A C 1
ATOM 917 O O . ARG A 1 112 ? -8.922 -15.734 -1.792 1 98.81 112 ARG A O 1
ATOM 924 N N . VAL A 1 113 ? -7.676 -14.977 -3.482 1 98.75 113 VAL A N 1
ATOM 925 C CA . VAL A 1 113 ? -7.273 -13.781 -2.748 1 98.75 113 VAL A CA 1
ATOM 926 C C . VAL A 1 113 ? -8.461 -12.836 -2.602 1 98.75 113 VAL A C 1
ATOM 928 O O . VAL A 1 113 ? -8.625 -12.188 -1.565 1 98.75 113 VAL A O 1
ATOM 931 N N . LEU A 1 114 ? -9.273 -12.766 -3.619 1 98.38 114 LEU A N 1
ATOM 932 C CA . LEU A 1 114 ? -10.5 -11.992 -3.521 1 98.38 114 LEU A CA 1
ATOM 933 C C . LEU A 1 114 ? -11.375 -12.5 -2.383 1 98.38 114 LEU A C 1
ATOM 935 O O . LEU A 1 114 ? -11.906 -11.711 -1.597 1 98.38 114 LEU A O 1
ATOM 939 N N . GLN A 1 115 ? -11.508 -13.75 -2.336 1 98.69 115 GLN A N 1
ATOM 940 C CA . GLN A 1 115 ? -12.273 -14.367 -1.257 1 98.69 115 GLN A CA 1
ATOM 941 C C . GLN A 1 115 ? -11.656 -14.055 0.104 1 98.69 115 GLN A C 1
ATOM 943 O O . GLN A 1 115 ? -12.375 -13.781 1.069 1 98.69 115 GLN A O 1
ATOM 948 N N . GLN A 1 116 ? -10.352 -14.125 0.214 1 98.88 116 GLN A N 1
ATOM 949 C CA . GLN A 1 116 ? -9.633 -13.773 1.436 1 98.88 116 GLN A CA 1
ATOM 950 C C . GLN A 1 116 ? -9.977 -12.352 1.879 1 98.88 116 GLN A C 1
ATOM 952 O O . GLN A 1 116 ? -10.195 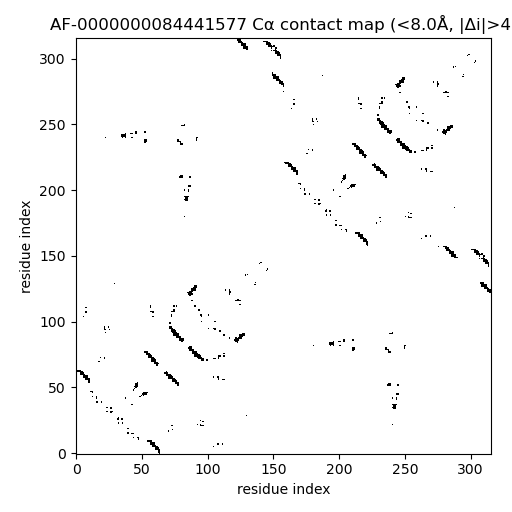-12.102 3.066 1 98.88 116 GLN A O 1
ATOM 957 N N . ALA A 1 117 ? -9.984 -11.406 0.942 1 98.75 117 ALA A N 1
ATOM 958 C CA . ALA A 1 117 ? -10.32 -10.016 1.241 1 98.75 117 ALA A CA 1
ATOM 959 C C . ALA A 1 117 ? -11.711 -9.914 1.869 1 98.75 117 ALA A C 1
ATOM 961 O O . ALA A 1 117 ? -11.891 -9.234 2.881 1 98.75 117 ALA A O 1
ATOM 962 N N . LYS A 1 118 ? -12.633 -10.578 1.283 1 98.38 118 LYS A N 1
ATOM 963 C CA . LYS A 1 118 ? -14 -10.562 1.784 1 98.38 118 LYS A CA 1
ATOM 964 C C . LYS A 1 118 ? -14.086 -11.18 3.176 1 98.38 118 LYS A C 1
ATOM 966 O O . LYS A 1 118 ? -14.75 -10.641 4.062 1 98.38 118 LYS A O 1
ATOM 971 N N . GLU A 1 119 ? -13.414 -12.281 3.32 1 98.25 119 GLU A N 1
ATOM 972 C CA . GLU A 1 119 ? -13.414 -12.984 4.598 1 98.25 119 GLU A CA 1
ATOM 973 C C . GLU A 1 119 ? -12.828 -12.117 5.707 1 98.25 119 GLU A C 1
ATOM 975 O O . GLU A 1 119 ? -13.203 -12.25 6.875 1 98.25 119 GLU A O 1
ATOM 980 N N . GLU A 1 120 ? -11.938 -11.227 5.359 1 97.69 120 GLU A N 1
ATOM 981 C CA . GLU A 1 120 ? -11.25 -10.398 6.344 1 97.69 120 GLU A CA 1
ATOM 982 C C . GLU A 1 120 ? -11.93 -9.047 6.5 1 97.69 120 GLU A C 1
ATOM 984 O O . GLU A 1 120 ? -11.383 -8.133 7.125 1 97.69 120 GLU A O 1
ATOM 989 N N . GLY A 1 121 ? -13.094 -8.859 5.863 1 96.88 121 GLY A N 1
ATOM 990 C CA . GLY A 1 121 ? -13.883 -7.656 6.039 1 96.88 121 GLY A CA 1
ATOM 991 C C . GLY A 1 121 ? -13.344 -6.469 5.266 1 96.88 121 GLY A C 1
ATOM 992 O O . GLY A 1 121 ? -13.602 -5.316 5.621 1 96.88 121 GLY A O 1
ATOM 993 N N . CYS A 1 122 ? -12.516 -6.746 4.297 1 98.38 122 CYS A N 1
ATOM 994 C CA . CYS A 1 122 ? -12.016 -5.676 3.439 1 98.38 122 CYS A CA 1
ATOM 995 C C . CYS A 1 122 ? -13.133 -5.105 2.572 1 98.38 122 CYS A C 1
ATOM 997 O O . CYS A 1 122 ? -14.055 -5.828 2.186 1 98.38 122 CYS A O 1
ATOM 999 N N . HIS A 1 123 ? -12.938 -3.83 2.262 1 98.5 123 HIS A N 1
ATOM 1000 C CA . HIS A 1 123 ? -13.906 -3.166 1.401 1 98.5 123 HIS A CA 1
ATOM 1001 C C . HIS A 1 123 ? -13.523 -3.291 -0.068 1 98.5 123 HIS A C 1
ATOM 1003 O O . HIS A 1 123 ? -14.203 -2.756 -0.942 1 98.5 123 HIS A O 1
ATOM 1009 N N . GLY A 1 124 ? -12.469 -3.963 -0.354 1 98.38 124 GLY A N 1
ATOM 1010 C CA . GLY A 1 124 ? -11.984 -4.191 -1.708 1 98.38 124 GLY A CA 1
ATOM 1011 C C . GLY A 1 124 ? -10.57 -4.742 -1.754 1 98.38 124 GLY A C 1
ATOM 1012 O O . GLY A 1 124 ? -10 -5.082 -0.717 1 98.38 124 GLY A O 1
ATOM 1013 N N . MET A 1 125 ? -10.133 -4.895 -2.902 1 98.75 125 MET A N 1
ATOM 1014 C CA . MET A 1 125 ? -8.773 -5.324 -3.217 1 98.75 125 MET A CA 1
ATOM 1015 C C . MET A 1 125 ? -8.102 -4.344 -4.18 1 98.75 125 MET A C 1
ATOM 1017 O O . MET A 1 125 ? -8.727 -3.893 -5.141 1 98.75 125 MET A O 1
ATOM 1021 N N . VAL A 1 126 ? -6.848 -3.986 -3.854 1 98.81 126 VAL A N 1
ATOM 1022 C CA . VAL A 1 126 ? -6.094 -3.062 -4.699 1 98.81 126 VAL A CA 1
ATOM 1023 C C . VAL A 1 126 ? -4.742 -3.674 -5.055 1 98.81 126 VAL A C 1
ATOM 1025 O O . VAL A 1 126 ? -4.203 -4.488 -4.305 1 98.81 126 VAL A O 1
ATOM 1028 N N . TRP A 1 127 ? -4.25 -3.35 -6.18 1 98.75 127 TRP A N 1
ATOM 1029 C CA . TRP A 1 127 ? -2.928 -3.729 -6.664 1 98.75 127 TRP A CA 1
ATOM 1030 C C . TRP A 1 127 ? -2.441 -2.756 -7.734 1 98.75 127 TRP A C 1
ATOM 1032 O O . TRP A 1 127 ? -3.08 -1.73 -7.988 1 98.75 127 TRP A O 1
ATOM 1042 N N . GLN A 1 128 ? -1.202 -2.959 -8.203 1 98.5 128 GLN A N 1
ATOM 1043 C CA . GLN A 1 128 ? -0.666 -2.133 -9.273 1 98.5 128 GLN A CA 1
ATOM 1044 C C . GLN A 1 128 ? -0.2 -2.994 -10.445 1 98.5 128 GLN A C 1
ATOM 1046 O O . GLN A 1 128 ? 0.24 -4.129 -10.258 1 98.5 128 GLN A O 1
ATOM 1051 N N . ALA A 1 129 ? -0.341 -2.445 -11.594 1 97.94 129 ALA A N 1
ATOM 1052 C CA . ALA A 1 129 ? 0.152 -3.051 -12.828 1 97.94 129 ALA A CA 1
ATOM 1053 C C . ALA A 1 129 ? 0.993 -2.061 -13.625 1 97.94 129 ALA A C 1
ATOM 1055 O O . ALA A 1 129 ? 0.692 -0.864 -13.656 1 97.94 129 ALA A O 1
ATOM 1056 N N . LEU A 1 130 ? 2.039 -2.572 -14.234 1 98.12 130 LEU A N 1
ATOM 1057 C CA . LEU A 1 130 ? 2.816 -1.738 -15.141 1 98.12 130 LEU A CA 1
ATOM 1058 C C . LEU A 1 130 ? 1.97 -1.305 -16.328 1 98.12 130 LEU A C 1
ATOM 1060 O O . LEU A 1 130 ? 1.222 -2.109 -16.891 1 98.12 130 LEU A O 1
ATOM 1064 N N . ASN A 1 131 ? 2.164 -0.028 -16.75 1 97 131 ASN A N 1
ATOM 1065 C CA . ASN A 1 131 ? 1.275 0.555 -17.75 1 97 131 ASN A CA 1
ATOM 1066 C C . ASN A 1 131 ? 1.499 -0.066 -19.125 1 97 131 ASN A C 1
ATOM 1068 O O . ASN A 1 131 ? 0.626 0.007 -19.984 1 97 131 ASN A O 1
ATOM 1072 N N . TRP A 1 132 ? 2.625 -0.714 -19.391 1 97.56 132 TRP A N 1
ATOM 1073 C CA . TRP A 1 132 ? 2.908 -1.337 -20.688 1 97.56 132 TRP A CA 1
ATOM 1074 C C . TRP A 1 132 ? 2.451 -2.793 -20.688 1 97.56 132 TRP A C 1
ATOM 1076 O O . TRP A 1 132 ? 2.469 -3.445 -21.734 1 97.56 132 TRP A O 1
ATOM 1086 N N . ASN A 1 133 ? 2.082 -3.389 -19.531 1 97 133 ASN A N 1
ATOM 1087 C CA . ASN A 1 133 ? 1.757 -4.805 -19.391 1 97 133 ASN A CA 1
ATOM 1088 C C . ASN A 1 133 ? 0.347 -5.109 -19.891 1 97 133 ASN A C 1
ATOM 1090 O O . ASN A 1 133 ? -0.532 -5.457 -19.094 1 97 133 ASN A O 1
ATOM 1094 N N . THR A 1 134 ? 0.153 -5.098 -21.156 1 96.56 134 THR A N 1
ATOM 1095 C CA . THR A 1 134 ? -1.148 -5.234 -21.797 1 96.56 134 THR A CA 1
ATOM 1096 C C . THR A 1 134 ? -1.812 -6.551 -21.406 1 96.56 134 THR A C 1
ATOM 1098 O O . THR A 1 134 ? -3.004 -6.586 -21.094 1 96.56 134 THR A O 1
ATOM 1101 N N . PRO A 1 135 ? -1.076 -7.688 -21.422 1 94.5 135 PRO A N 1
ATOM 1102 C CA . PRO A 1 135 ? -1.705 -8.945 -21 1 94.5 135 PRO A CA 1
ATOM 1103 C C . PRO A 1 135 ? -2.289 -8.883 -19.594 1 94.5 135 PRO A C 1
ATOM 1105 O O . PRO A 1 135 ? -3.404 -9.352 -19.359 1 94.5 135 PRO A O 1
ATOM 1108 N N . ALA A 1 136 ? -1.575 -8.344 -18.656 1 95.44 136 ALA A N 1
ATOM 1109 C CA . ALA A 1 136 ? -2.068 -8.203 -17.297 1 95.44 136 ALA A CA 1
ATOM 1110 C C . ALA A 1 136 ? -3.295 -7.297 -17.25 1 95.44 136 ALA A C 1
ATOM 1112 O O . ALA A 1 136 ? -4.301 -7.637 -16.609 1 95.44 136 ALA A O 1
ATOM 11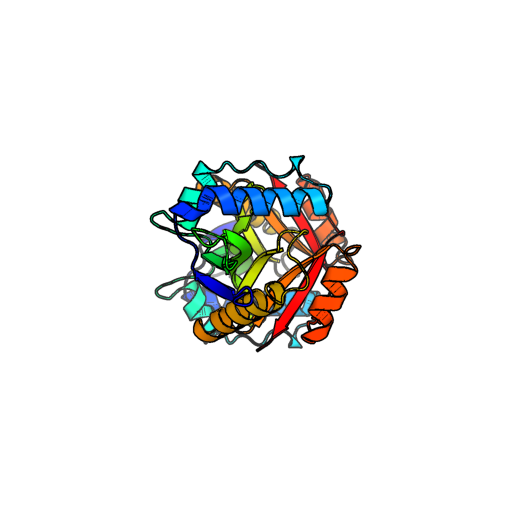13 N N . ILE A 1 137 ? -3.188 -6.164 -17.891 1 96.19 137 ILE A N 1
ATOM 1114 C CA . ILE A 1 137 ? -4.27 -5.188 -17.906 1 96.19 137 ILE A CA 1
ATOM 1115 C C . ILE A 1 137 ? -5.539 -5.836 -18.469 1 96.19 137 ILE A C 1
ATOM 1117 O O . ILE A 1 137 ? -6.625 -5.672 -17.906 1 96.19 137 ILE A O 1
ATOM 1121 N N . ASN A 1 138 ? -5.441 -6.574 -19.516 1 95 138 ASN A N 1
ATOM 1122 C CA . ASN A 1 138 ? -6.574 -7.285 -20.094 1 95 138 ASN A CA 1
ATOM 1123 C C . ASN A 1 138 ? -7.164 -8.297 -19.125 1 95 138 ASN A C 1
ATOM 1125 O O . ASN A 1 138 ? -8.383 -8.477 -19.062 1 95 138 ASN A O 1
ATOM 1129 N N . PHE A 1 139 ? -6.316 -8.992 -18.453 1 95.69 139 PHE A N 1
ATOM 1130 C CA . PHE A 1 139 ? -6.758 -9.938 -17.422 1 95.69 139 PHE A CA 1
ATOM 1131 C C . PHE A 1 139 ? -7.625 -9.242 -16.375 1 95.69 139 PHE A C 1
ATOM 1133 O O . PHE A 1 139 ? -8.703 -9.734 -16.031 1 95.69 139 PHE A O 1
ATOM 1140 N N . TYR A 1 140 ? -7.195 -8.109 -15.859 1 96.69 140 TYR A N 1
ATOM 1141 C CA . TYR A 1 140 ? -7.883 -7.41 -14.781 1 96.69 140 TYR A CA 1
ATOM 1142 C C . TYR A 1 140 ? -9.195 -6.809 -15.273 1 96.69 140 TYR A C 1
ATOM 1144 O O . TYR A 1 140 ? -10.156 -6.688 -14.508 1 96.69 140 TYR A O 1
ATOM 1152 N N . LYS A 1 141 ? -9.227 -6.422 -16.484 1 94.75 141 LYS A N 1
ATOM 1153 C CA . LYS A 1 141 ? -10.445 -5.863 -17.062 1 94.75 141 LYS A CA 1
ATOM 1154 C C . LYS A 1 141 ? -11.578 -6.887 -17.078 1 94.75 141 LYS A C 1
ATOM 1156 O O . LYS A 1 141 ? -12.75 -6.527 -17.016 1 94.75 141 LYS A O 1
ATOM 1161 N N . ARG A 1 142 ? -11.234 -8.133 -17.125 1 95.06 142 ARG A N 1
ATOM 1162 C CA . ARG A 1 142 ? -12.234 -9.188 -17.078 1 95.06 142 ARG A CA 1
ATOM 1163 C C . ARG A 1 142 ? -12.961 -9.195 -15.734 1 95.06 142 ARG A C 1
ATOM 1165 O O . ARG A 1 142 ? -14.086 -9.695 -15.633 1 95.06 142 ARG A O 1
ATOM 1172 N N . TYR A 1 143 ? -12.383 -8.703 -14.719 1 95.81 143 TYR A N 1
ATOM 1173 C CA . TYR A 1 143 ? -12.977 -8.625 -13.391 1 95.81 143 TYR A CA 1
ATOM 1174 C C . TYR A 1 143 ? -13.617 -7.258 -13.156 1 95.81 143 TYR A C 1
ATOM 1176 O O . TYR A 1 143 ? -14.031 -6.941 -12.039 1 95.81 143 TYR A O 1
ATOM 1184 N N . ASP A 1 144 ? -13.633 -6.371 -14.141 1 95 144 ASP A N 1
ATOM 1185 C CA . ASP A 1 144 ? -14.18 -5.016 -14.062 1 95 144 ASP A CA 1
ATOM 1186 C C . ASP A 1 144 ? -13.414 -4.172 -13.055 1 95 144 ASP A C 1
ATOM 1188 O O . ASP A 1 144 ? -14.016 -3.381 -12.32 1 95 144 ASP A O 1
ATOM 1192 N N . ALA A 1 145 ? -12.164 -4.457 -12.938 1 97.5 145 ALA A N 1
ATOM 1193 C CA . ALA A 1 145 ? -11.305 -3.633 -12.094 1 97.5 145 ALA A CA 1
ATOM 1194 C C . ALA A 1 145 ? -11.219 -2.205 -12.625 1 97.5 145 ALA A C 1
ATOM 1196 O O . ALA A 1 145 ? -11.156 -1.987 -13.836 1 97.5 145 ALA A O 1
ATOM 1197 N N . GLU A 1 146 ? -11.281 -1.218 -11.703 1 97.62 146 GLU A N 1
ATOM 1198 C CA . GLU A 1 146 ? -10.961 0.164 -12.047 1 97.62 146 GLU A CA 1
ATOM 1199 C C . GLU A 1 146 ? -9.453 0.358 -12.203 1 97.62 146 GLU A C 1
ATOM 1201 O O . GLU A 1 146 ? -8.68 -0.075 -11.352 1 97.62 146 GLU A O 1
ATOM 1206 N N . ILE A 1 147 ? -9.062 0.958 -13.281 1 97.31 147 ILE A N 1
ATOM 1207 C CA . ILE A 1 147 ? -7.652 1.236 -13.539 1 97.31 147 ILE A CA 1
ATOM 1208 C C . ILE A 1 147 ? -7.422 2.746 -13.57 1 97.31 147 ILE A C 1
ATOM 1210 O O . ILE A 1 147 ? -8.031 3.453 -14.383 1 97.31 147 ILE A O 1
ATOM 1214 N N . ASP A 1 148 ? -6.57 3.227 -12.688 1 97.19 148 ASP A N 1
ATOM 1215 C CA . ASP A 1 148 ? -6.348 4.656 -12.492 1 97.19 148 ASP A CA 1
ATOM 1216 C C . ASP A 1 148 ? -4.875 5.012 -12.688 1 97.19 148 ASP A C 1
ATOM 1218 O O . ASP A 1 148 ? -4.031 4.668 -11.859 1 97.19 148 ASP A O 1
ATOM 1222 N N . PRO A 1 149 ? -4.535 5.723 -13.75 1 96.25 149 PRO A N 1
ATOM 1223 C CA . PRO A 1 149 ? -3.152 6.121 -14.016 1 96.25 149 PRO A CA 1
ATOM 1224 C C . PRO A 1 149 ? -2.805 7.48 -13.406 1 96.25 149 PRO A C 1
ATOM 1226 O O . PRO A 1 149 ? -1.72 8.016 -13.656 1 96.25 149 PRO A O 1
ATOM 1229 N N . GLY A 1 150 ? -3.707 8.062 -12.656 1 96.75 150 GLY A N 1
ATOM 1230 C CA . GLY A 1 150 ? -3.576 9.453 -12.258 1 96.75 150 GLY A CA 1
ATOM 1231 C C . GLY A 1 150 ? -2.639 9.648 -11.078 1 96.75 150 GLY A C 1
ATOM 1232 O O . GLY A 1 150 ? -2.328 10.781 -10.703 1 96.75 150 GLY A O 1
ATOM 1233 N N . TRP A 1 151 ? -2.145 8.531 -10.531 1 97.31 151 TRP A N 1
ATOM 1234 C CA . TRP A 1 151 ? -1.273 8.594 -9.359 1 97.31 151 TRP A CA 1
ATOM 1235 C C . TRP A 1 151 ? 0.146 8.164 -9.719 1 97.31 151 TRP A C 1
ATOM 1237 O O . TRP A 1 151 ? 0.34 7.234 -10.508 1 97.31 151 TRP A O 1
ATOM 1247 N N . MET A 1 152 ? 1.075 8.805 -9.117 1 97.94 152 MET A N 1
ATOM 1248 C CA . MET A 1 152 ? 2.475 8.43 -9.281 1 97.94 152 MET A CA 1
ATOM 1249 C C . MET A 1 152 ? 3.043 7.859 -7.988 1 97.94 152 MET A C 1
ATOM 1251 O O . MET A 1 152 ? 2.734 8.352 -6.898 1 97.94 152 MET A O 1
ATOM 1255 N N . ASN A 1 153 ? 3.855 6.797 -8.148 1 98.25 153 ASN A N 1
ATOM 1256 C CA . ASN A 1 153 ? 4.539 6.238 -6.988 1 98.25 153 ASN A CA 1
ATOM 1257 C C . ASN A 1 153 ? 5.73 7.094 -6.574 1 98.25 153 ASN A C 1
ATOM 1259 O O . ASN A 1 153 ? 6.547 7.477 -7.414 1 98.25 153 ASN A O 1
ATOM 1263 N N . CYS A 1 154 ? 5.828 7.449 -5.297 1 98.69 154 CYS A N 1
ATOM 1264 C CA . CYS A 1 154 ? 6.973 8.156 -4.73 1 98.69 154 CYS A CA 1
ATOM 1265 C C . CYS A 1 154 ? 7.703 7.277 -3.719 1 98.69 154 CYS A C 1
ATOM 1267 O O . CYS A 1 154 ? 7.074 6.562 -2.939 1 98.69 154 CYS A O 1
ATOM 1269 N N . THR A 1 155 ? 9.031 7.375 -3.744 1 98.5 155 THR A N 1
ATOM 1270 C CA . THR A 1 155 ? 9.805 6.48 -2.893 1 98.5 155 THR A CA 1
ATOM 1271 C C . THR A 1 155 ? 11.062 7.18 -2.373 1 98.5 155 THR A C 1
ATOM 1273 O O . THR A 1 155 ? 11.742 7.887 -3.121 1 98.5 155 THR A O 1
ATOM 1276 N N . LEU A 1 156 ? 11.32 7.086 -1.126 1 98.31 156 LEU A N 1
ATOM 1277 C CA . LEU A 1 156 ? 12.609 7.332 -0.494 1 98.31 156 LEU A CA 1
ATOM 1278 C C . LEU A 1 156 ? 13.211 6.031 0.033 1 98.31 156 LEU A C 1
ATOM 1280 O O . LEU A 1 156 ? 12.562 5.301 0.781 1 98.31 156 LEU A O 1
ATOM 1284 N N . LYS A 1 157 ? 14.422 5.691 -0.356 1 96.31 157 LYS A N 1
ATOM 1285 C CA . LYS A 1 157 ? 15.102 4.465 0.054 1 96.31 157 LYS A CA 1
ATOM 1286 C C . LYS A 1 157 ? 16.172 4.754 1.104 1 96.31 157 LYS A C 1
ATOM 1288 O O . LYS A 1 157 ? 16.828 5.793 1.056 1 96.31 157 LYS A O 1
ATOM 1293 N N . PHE A 1 158 ? 16.125 3.832 2.014 1 92.69 158 PHE A N 1
ATOM 1294 C CA . PHE A 1 158 ? 17.156 3.922 3.049 1 92.69 158 PHE A CA 1
ATOM 1295 C C . PHE A 1 158 ? 18.281 2.924 2.791 1 92.69 158 PHE A C 1
ATOM 1297 O O . PHE A 1 158 ? 18.047 1.874 2.184 1 92.69 158 PHE A O 1
ATOM 1304 N N . MET B 1 1 ? 4.688 39.156 21.766 1 57.81 1 MET B N 1
ATOM 1305 C CA . MET B 1 1 ? 3.738 38.031 21.703 1 57.81 1 MET B CA 1
ATOM 1306 C C . MET B 1 1 ? 4.438 36.75 21.297 1 57.81 1 MET B C 1
ATOM 1308 O O . MET B 1 1 ? 5.359 36.75 20.484 1 57.81 1 MET B O 1
ATOM 1312 N N . SER B 1 2 ? 4.402 35.656 22.156 1 74.12 2 SER B N 1
ATOM 1313 C CA . SER B 1 2 ? 5.219 34.469 21.938 1 74.12 2 SER B CA 1
ATOM 1314 C C . SER B 1 2 ? 4.938 33.875 20.578 1 74.12 2 SER B C 1
ATOM 1316 O O . SER B 1 2 ? 3.838 34 20.031 1 74.12 2 SER B O 1
ATOM 1318 N N . ALA B 1 3 ? 5.898 33.625 19.781 1 85.56 3 ALA B N 1
ATOM 1319 C CA . ALA B 1 3 ? 5.785 33.094 18.422 1 85.56 3 ALA B CA 1
ATOM 1320 C C . ALA B 1 3 ? 5.051 31.766 18.422 1 85.56 3 ALA B C 1
ATOM 1322 O O . ALA B 1 3 ? 5.121 31 19.391 1 85.56 3 ALA B O 1
ATOM 1323 N N . PRO B 1 4 ? 4.137 31.609 17.516 1 90.62 4 PRO B N 1
ATOM 1324 C CA . PRO B 1 4 ? 3.482 30.297 17.422 1 90.62 4 PRO B CA 1
ATOM 1325 C C . PRO B 1 4 ? 4.473 29.141 17.438 1 90.62 4 PRO B C 1
ATOM 1327 O O . PRO B 1 4 ? 5.594 29.266 16.938 1 90.62 4 PRO B O 1
ATOM 1330 N N . VAL B 1 5 ? 4.059 28.094 18.125 1 95.19 5 VAL B N 1
ATOM 1331 C CA . VAL B 1 5 ? 4.906 26.922 18.234 1 95.19 5 VAL B CA 1
ATOM 1332 C C . VAL B 1 5 ? 4.199 25.719 17.625 1 95.19 5 VAL B C 1
ATOM 1334 O O . VAL B 1 5 ? 3.008 25.5 17.844 1 95.19 5 VAL B O 1
ATOM 1337 N N . ILE B 1 6 ? 4.902 24.969 16.781 1 98 6 ILE B N 1
ATOM 1338 C CA . ILE B 1 6 ? 4.379 23.734 16.219 1 98 6 ILE B CA 1
ATOM 1339 C C . ILE B 1 6 ? 5.051 22.531 16.875 1 98 6 ILE B C 1
ATOM 1341 O O . ILE B 1 6 ? 6.273 22.5 17.031 1 98 6 ILE B O 1
ATOM 1345 N N . THR B 1 7 ? 4.281 21.578 17.312 1 98.25 7 THR B N 1
ATOM 1346 C CA . THR B 1 7 ? 4.777 20.328 17.906 1 98.25 7 THR B CA 1
ATOM 1347 C C . THR B 1 7 ? 4.195 19.125 17.188 1 98.25 7 THR B C 1
ATOM 1349 O O . THR B 1 7 ? 3.092 19.188 16.641 1 98.25 7 THR B O 1
ATOM 1352 N N . ILE B 1 8 ? 5.016 18.047 17.125 1 98.88 8 ILE B N 1
ATOM 1353 C CA . ILE B 1 8 ? 4.574 16.797 16.5 1 98.88 8 ILE B CA 1
ATOM 1354 C C . ILE B 1 8 ? 4.32 15.75 17.594 1 98.88 8 ILE B C 1
ATOM 1356 O O . ILE B 1 8 ? 5.141 15.578 18.5 1 98.88 8 ILE B O 1
ATOM 1360 N N . ARG B 1 9 ? 3.229 15.102 17.484 1 98.69 9 ARG B N 1
ATOM 1361 C CA . ARG B 1 9 ? 2.924 14.023 18.422 1 98.69 9 ARG B CA 1
ATOM 1362 C C . ARG B 1 9 ? 2.158 12.898 17.75 1 98.69 9 ARG B C 1
ATOM 1364 O O . ARG B 1 9 ? 1.594 13.086 16.672 1 98.69 9 ARG B O 1
ATOM 1371 N N . ARG B 1 10 ? 2.127 11.703 18.422 1 98.81 10 ARG B N 1
ATOM 1372 C CA . ARG B 1 10 ? 1.336 10.586 17.922 1 98.81 10 ARG B CA 1
ATOM 1373 C C . ARG B 1 10 ? -0.157 10.859 18.094 1 98.81 10 ARG B C 1
ATOM 1375 O O . ARG B 1 10 ? -0.584 11.445 19.078 1 98.81 10 ARG B O 1
ATOM 1382 N N . ALA B 1 11 ? -0.912 10.422 17.141 1 98.88 11 ALA B N 1
ATOM 1383 C CA . ALA B 1 11 ? -2.367 10.531 17.203 1 98.88 11 ALA B CA 1
ATOM 1384 C C . ALA B 1 11 ? -2.932 9.656 18.312 1 98.88 11 ALA B C 1
ATOM 1386 O O . ALA B 1 11 ? -2.393 8.586 18.609 1 98.88 11 ALA B O 1
ATOM 1387 N N . GLN B 1 12 ? -3.967 10.141 18.922 1 98.62 12 GLN B N 1
ATOM 1388 C CA . GLN B 1 12 ? -4.742 9.406 19.906 1 98.62 12 GLN B CA 1
ATOM 1389 C C . GLN B 1 12 ? -6.203 9.273 19.484 1 98.62 12 GLN B C 1
ATOM 1391 O O . GLN B 1 12 ? -6.652 9.977 18.578 1 98.62 12 GLN B O 1
ATOM 1396 N N . ARG B 1 13 ? -6.883 8.344 20.203 1 98.5 13 ARG B N 1
ATOM 1397 C CA . ARG B 1 13 ? -8.273 8.07 19.844 1 98.5 13 ARG B CA 1
ATOM 1398 C C . ARG B 1 13 ? -9.094 9.359 19.828 1 98.5 13 ARG B C 1
ATOM 1400 O O . ARG B 1 13 ? -9.938 9.547 18.953 1 98.5 13 ARG B O 1
ATOM 1407 N N . LYS B 1 14 ? -8.859 10.25 20.688 1 98.12 14 LYS B N 1
ATOM 1408 C CA . LYS B 1 14 ? -9.617 11.492 20.812 1 98.12 14 LYS B CA 1
ATOM 1409 C C . LYS B 1 14 ? -9.422 12.383 19.594 1 98.12 14 LYS B C 1
ATOM 1411 O O . LYS B 1 14 ? -10.164 13.352 19.406 1 98.12 14 LYS B O 1
ATOM 1416 N N . ASP B 1 15 ? -8.43 12.133 18.781 1 98.56 15 ASP B N 1
ATOM 1417 C CA . ASP B 1 15 ? -8.094 12.977 17.641 1 98.56 15 ASP B CA 1
ATOM 1418 C C . ASP B 1 15 ? -8.898 12.578 16.406 1 98.56 15 ASP B C 1
ATOM 1420 O O . ASP B 1 15 ? -8.836 13.25 15.375 1 98.56 15 ASP B O 1
ATOM 1424 N N . THR B 1 16 ? -9.719 11.523 16.516 1 98.56 16 THR B N 1
ATOM 1425 C CA . THR B 1 16 ? -10.336 10.906 15.344 1 98.56 16 THR B CA 1
ATOM 1426 C C . THR B 1 16 ? -11.18 11.914 14.57 1 98.56 16 THR B C 1
ATOM 1428 O O . THR B 1 16 ? -11.102 11.992 13.344 1 98.56 16 THR B O 1
ATOM 1431 N N . GLU B 1 17 ? -11.93 12.68 15.25 1 98.44 17 GLU B N 1
ATOM 1432 C CA . GLU B 1 17 ? -12.805 13.641 14.586 1 98.44 17 GLU B CA 1
ATOM 1433 C C . GLU B 1 17 ? -11.992 14.641 13.766 1 98.44 17 GLU B C 1
ATOM 1435 O O . GLU B 1 17 ? -12.289 14.867 12.586 1 98.44 17 GLU B O 1
ATOM 1440 N N . ARG B 1 18 ? -11 15.211 14.352 1 98.62 18 ARG B N 1
ATOM 1441 C CA . ARG B 1 18 ? -10.18 16.203 13.672 1 98.62 18 ARG B CA 1
ATOM 1442 C C . ARG B 1 18 ? -9.406 15.57 12.516 1 98.62 18 ARG B C 1
ATOM 1444 O O . ARG B 1 18 ? -9.234 16.188 11.469 1 98.62 18 ARG B O 1
ATOM 1451 N N . MET B 1 19 ? -8.922 14.391 12.719 1 98.88 19 MET B N 1
ATOM 1452 C CA . MET B 1 19 ? -8.242 13.672 11.648 1 98.88 19 MET B CA 1
ATOM 1453 C C . MET B 1 19 ? -9.18 13.445 10.461 1 98.88 19 MET B C 1
ATOM 1455 O O . MET B 1 19 ? -8.781 13.602 9.305 1 98.88 19 MET B O 1
ATOM 1459 N N . TYR B 1 20 ? -10.398 13.078 10.773 1 98.81 20 TYR B N 1
ATOM 1460 C CA . TYR B 1 20 ? -11.391 12.867 9.727 1 98.81 20 TYR B CA 1
ATOM 1461 C C . TYR B 1 20 ? -11.625 14.148 8.93 1 98.81 20 TYR B C 1
ATOM 1463 O O . TYR B 1 20 ? -11.727 14.117 7.703 1 98.81 20 TYR B O 1
ATOM 1471 N N . ASP B 1 21 ? -11.664 15.281 9.617 1 98.69 21 ASP B N 1
ATOM 1472 C CA . ASP B 1 21 ? -11.797 16.578 8.953 1 98.69 21 ASP B CA 1
ATOM 1473 C C . ASP B 1 21 ? -10.633 16.828 7.996 1 98.69 21 ASP B C 1
ATOM 1475 O O . ASP B 1 21 ? -10.828 17.344 6.898 1 98.69 21 ASP B O 1
ATOM 1479 N N . LEU B 1 22 ? -9.445 16.5 8.422 1 98.88 22 LEU B N 1
ATOM 1480 C CA . LEU B 1 22 ? -8.258 16.688 7.598 1 98.88 22 LEU B CA 1
ATOM 1481 C C . LEU B 1 22 ? -8.297 15.781 6.371 1 98.88 22 LEU B C 1
ATOM 1483 O O . LEU B 1 22 ? -7.898 16.188 5.281 1 98.88 22 LEU B O 1
ATOM 1487 N N . ILE B 1 23 ? -8.766 14.516 6.578 1 98.81 23 ILE B N 1
ATOM 1488 C CA . ILE B 1 23 ? -8.922 13.594 5.461 1 98.81 23 ILE B CA 1
ATOM 1489 C C . ILE B 1 23 ? -9.898 14.172 4.441 1 98.81 23 ILE B C 1
ATOM 1491 O O . ILE B 1 23 ? -9.641 14.148 3.238 1 98.81 23 ILE B O 1
ATOM 1495 N N . MET B 1 24 ? -10.961 14.742 4.918 1 98.69 24 MET B N 1
ATOM 1496 C CA . MET B 1 24 ? -11.961 15.344 4.039 1 98.69 24 MET B CA 1
ATOM 1497 C C . MET B 1 24 ? -11.383 16.562 3.318 1 98.69 24 MET B C 1
ATOM 1499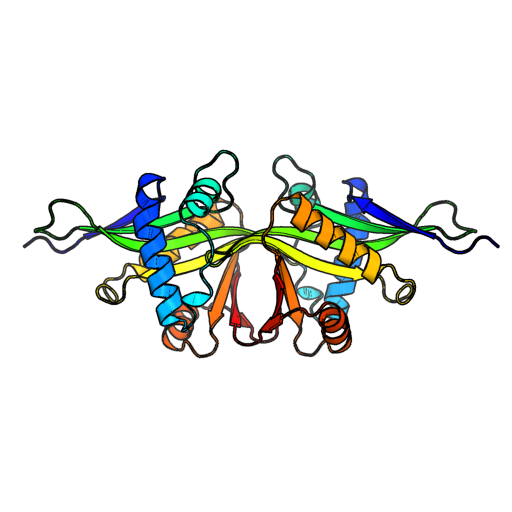 O O . MET B 1 24 ? -11.633 16.75 2.127 1 98.69 24 MET B O 1
ATOM 1503 N N . GLU B 1 25 ? -10.641 17.406 4.031 1 98.69 25 GLU B N 1
ATOM 1504 C CA . GLU B 1 25 ? -9.969 18.547 3.404 1 98.69 25 GLU B CA 1
ATOM 1505 C C . GLU B 1 25 ? -9.062 18.094 2.266 1 98.69 25 GLU B C 1
ATOM 1507 O O . GLU B 1 25 ? -9.062 18.688 1.188 1 98.69 25 GLU B O 1
ATOM 1512 N N . LEU B 1 26 ? -8.344 17.031 2.51 1 98.62 26 LEU B N 1
ATOM 1513 C CA . LEU B 1 26 ? -7.438 16.5 1.499 1 98.62 26 LEU B CA 1
ATOM 1514 C C . LEU B 1 26 ? -8.219 15.961 0.305 1 98.62 26 LEU B C 1
ATOM 1516 O O . LEU B 1 26 ? -7.852 16.203 -0.846 1 98.62 26 LEU B O 1
ATOM 1520 N N . ALA B 1 27 ? -9.258 15.219 0.583 1 98.56 27 ALA B N 1
ATOM 1521 C CA . ALA B 1 27 ? -10.094 14.656 -0.483 1 98.56 27 ALA B CA 1
ATOM 1522 C C . ALA B 1 27 ? -10.68 15.766 -1.352 1 98.56 27 ALA B C 1
ATOM 1524 O O . ALA B 1 27 ? -10.758 15.633 -2.574 1 98.56 27 ALA B O 1
ATOM 1525 N N . ILE B 1 28 ? -11.125 16.844 -0.748 1 98.62 28 ILE B N 1
ATOM 1526 C CA . ILE B 1 28 ? -11.648 17.984 -1.481 1 98.62 28 ILE B CA 1
ATOM 1527 C C . ILE B 1 28 ? -10.562 18.562 -2.381 1 98.62 28 ILE B C 1
ATOM 1529 O O . ILE B 1 28 ? -10.797 18.812 -3.566 1 98.62 28 ILE B O 1
ATOM 1533 N N . TYR B 1 29 ? -9.422 18.797 -1.851 1 98.06 29 TYR B N 1
ATOM 1534 C CA . TYR B 1 29 ? -8.289 19.297 -2.629 1 98.06 29 TYR B CA 1
ATOM 1535 C C . TYR B 1 29 ? -8.008 18.391 -3.822 1 98.06 29 TYR B C 1
ATOM 1537 O O . TYR B 1 29 ? -7.711 18.859 -4.918 1 98.06 29 TYR B O 1
ATOM 1545 N N . GLU B 1 30 ? -8.125 17.031 -3.592 1 97.62 30 GLU B N 1
ATOM 1546 C CA . GLU B 1 30 ? -7.844 16.031 -4.621 1 97.62 30 GLU B CA 1
ATOM 1547 C C . GLU B 1 30 ? -9.047 15.836 -5.543 1 97.62 30 GLU B C 1
ATOM 1549 O O . GLU B 1 30 ? -9.031 14.953 -6.406 1 97.62 30 GLU B O 1
ATOM 1554 N N . ARG B 1 31 ? -10.156 16.609 -5.406 1 97.5 31 ARG B N 1
ATOM 1555 C CA . ARG B 1 31 ? -11.359 16.625 -6.23 1 97.5 31 ARG B CA 1
ATOM 1556 C C . ARG B 1 31 ? -12.086 15.281 -6.168 1 97.5 31 ARG B C 1
ATOM 1558 O O . ARG B 1 31 ? -12.602 14.805 -7.18 1 97.5 31 ARG B O 1
ATOM 1565 N N . ALA B 1 32 ? -12.07 14.641 -4.902 1 97.19 32 ALA B N 1
ATOM 1566 C CA . ALA B 1 32 ? -12.711 13.336 -4.762 1 97.19 32 ALA B CA 1
ATOM 1567 C C . ALA B 1 32 ? -13.375 13.195 -3.393 1 97.19 32 ALA B C 1
ATOM 1569 O O . ALA B 1 32 ? -13.234 12.164 -2.73 1 97.19 32 ALA B O 1
ATOM 1570 N N . PRO B 1 33 ? -14.055 14.242 -2.875 1 97.81 33 PRO B N 1
ATOM 1571 C CA . PRO B 1 33 ? -14.648 14.109 -1.539 1 97.81 33 PRO B CA 1
ATOM 1572 C C . PRO B 1 33 ? -15.68 12.992 -1.456 1 97.81 33 PRO B C 1
ATOM 1574 O O . PRO B 1 33 ? -15.844 12.375 -0.401 1 97.81 33 PRO B O 1
ATOM 1577 N N . GLU B 1 34 ? -16.375 12.672 -2.568 1 97.62 34 GLU B N 1
ATOM 1578 C CA . GLU B 1 34 ? -17.422 11.656 -2.586 1 97.62 34 GLU B CA 1
ATOM 1579 C C . GLU B 1 34 ? -16.828 10.258 -2.459 1 97.62 34 GLU B C 1
ATOM 1581 O O . GLU B 1 34 ? -17.547 9.297 -2.174 1 97.62 34 GLU B O 1
ATOM 1586 N N . CYS B 1 35 ? -15.594 10.172 -2.668 1 96.81 35 CYS B N 1
ATOM 1587 C CA . CYS B 1 35 ? -14.922 8.883 -2.609 1 96.81 35 CYS B CA 1
ATOM 1588 C C . CYS B 1 35 ? -14.617 8.484 -1.169 1 96.81 35 CYS B C 1
ATOM 1590 O O . CYS B 1 35 ? -14.297 7.332 -0.89 1 96.81 35 CYS B O 1
ATOM 1592 N N . VAL B 1 36 ? -14.727 9.414 -0.211 1 98.5 36 VAL B N 1
ATOM 1593 C CA . VAL B 1 36 ? -14.547 9.078 1.198 1 98.5 36 VAL B CA 1
ATOM 1594 C C . VAL B 1 36 ? -15.836 8.469 1.751 1 98.5 36 VAL B C 1
ATOM 1596 O O . VAL B 1 36 ? -16.781 9.188 2.061 1 98.5 36 VAL B O 1
ATOM 1599 N N . VAL B 1 37 ? -15.812 7.145 1.897 1 98.12 37 VAL B N 1
ATOM 1600 C CA . VAL B 1 37 ? -17.031 6.461 2.303 1 98.12 37 VAL B CA 1
ATOM 1601 C C . VAL B 1 37 ? -16.812 5.754 3.639 1 98.12 37 VAL B C 1
ATOM 1603 O O . VAL B 1 37 ? -17.766 5.258 4.25 1 98.12 37 VAL B O 1
ATOM 1606 N N . VAL B 1 38 ? -15.602 5.695 4.098 1 97.94 38 VAL B N 1
ATOM 1607 C CA . VAL B 1 38 ? -15.312 5.07 5.383 1 97.94 38 VAL B CA 1
ATOM 1608 C C . VAL B 1 38 ? -15.945 5.879 6.512 1 97.94 38 VAL B C 1
ATOM 1610 O O . VAL B 1 38 ? -15.93 7.109 6.484 1 97.94 38 VAL B O 1
ATOM 1613 N N . SER B 1 39 ? -16.547 5.207 7.469 1 97.75 39 SER B N 1
ATOM 1614 C CA . SER B 1 39 ? -17.125 5.91 8.609 1 97.75 39 SER B CA 1
ATOM 1615 C C . SER B 1 39 ? -16.047 6.273 9.633 1 97.75 39 SER B C 1
ATOM 1617 O O . SER B 1 39 ? -15.031 5.59 9.742 1 97.75 39 SER B O 1
ATOM 1619 N N . LYS B 1 40 ? -16.344 7.312 10.414 1 97.81 40 LYS B N 1
ATOM 1620 C CA . LYS B 1 40 ? -15.445 7.688 11.5 1 97.81 40 LYS B CA 1
ATOM 1621 C C . LYS B 1 40 ? -15.273 6.535 12.492 1 97.81 40 LYS B C 1
ATOM 1623 O O . LYS B 1 40 ? -14.18 6.316 13.008 1 97.81 40 LYS B O 1
ATOM 1628 N N . ALA B 1 41 ? -16.359 5.859 12.742 1 97.69 41 ALA B N 1
ATOM 1629 C CA . ALA B 1 41 ? -16.328 4.738 13.68 1 97.69 41 ALA B CA 1
ATOM 1630 C C . ALA B 1 41 ? -15.367 3.65 13.188 1 97.69 41 ALA B C 1
ATOM 1632 O O . ALA B 1 41 ? -14.578 3.109 13.969 1 97.69 41 ALA B O 1
ATOM 1633 N N . GLU B 1 42 ? -15.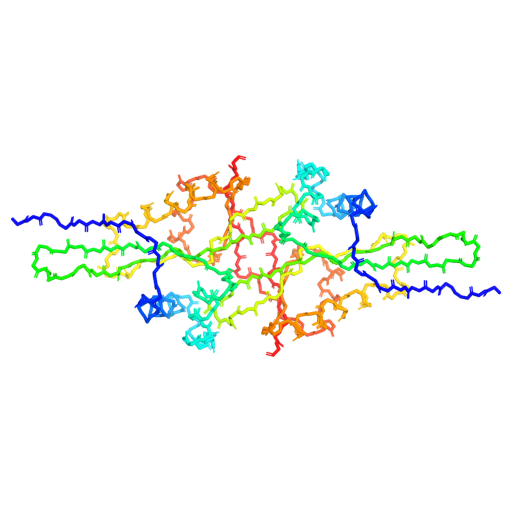477 3.34 11.977 1 97.62 42 GLU B N 1
ATOM 1634 C CA . GLU B 1 42 ? -14.57 2.34 11.406 1 97.62 42 GLU B CA 1
ATOM 1635 C C . GLU B 1 42 ? -13.125 2.82 11.43 1 97.62 42 GLU B C 1
ATOM 1637 O O . GLU B 1 42 ? -12.219 2.057 11.766 1 97.62 42 GLU B O 1
ATOM 1642 N N . MET B 1 43 ? -12.969 4.086 11.062 1 98.5 43 MET B N 1
ATOM 1643 C CA . MET B 1 43 ? -11.633 4.664 11.117 1 98.5 43 MET B CA 1
ATOM 1644 C C . MET B 1 43 ? -11.047 4.535 12.523 1 98.5 43 MET B C 1
ATOM 1646 O O . MET B 1 43 ? -9.891 4.137 12.68 1 98.5 43 MET B O 1
ATOM 1650 N N . GLU B 1 44 ? -11.812 4.891 13.43 1 98.5 44 GLU B N 1
ATOM 1651 C CA . GLU B 1 44 ? -11.375 4.844 14.82 1 98.5 44 GLU B CA 1
ATOM 1652 C C . GLU B 1 44 ? -11 3.422 15.234 1 98.5 44 GLU B C 1
ATOM 1654 O O . GLU B 1 44 ? -9.969 3.205 15.867 1 98.5 44 GLU B O 1
ATOM 1659 N N . GLU B 1 45 ? -11.805 2.471 14.891 1 98 45 GLU B N 1
ATOM 1660 C CA . GLU B 1 45 ? -11.555 1.073 15.234 1 98 45 GLU B CA 1
ATOM 1661 C C . GLU B 1 45 ? -10.281 0.557 14.578 1 98 45 GLU B C 1
ATOM 1663 O O . GLU B 1 45 ? -9.484 -0.14 15.211 1 98 45 GLU B O 1
ATOM 1668 N N . GLU B 1 46 ? -10.031 0.942 13.359 1 98.19 46 GLU B N 1
ATOM 1669 C CA . GLU B 1 46 ? -8.891 0.45 12.594 1 98.19 46 GLU B CA 1
ATOM 1670 C C . GLU B 1 46 ? -7.59 1.103 13.055 1 98.19 46 GLU B C 1
ATOM 1672 O O . GLU B 1 46 ? -6.5 0.623 12.734 1 98.19 46 GLU B O 1
ATOM 1677 N N . GLY B 1 47 ? -7.758 2.201 13.688 1 98.56 47 GLY B N 1
ATOM 1678 C CA . GLY B 1 47 ? -6.559 2.91 14.102 1 98.56 47 GLY B CA 1
ATOM 1679 C C . GLY B 1 47 ? -6.258 2.754 15.578 1 98.56 47 GLY B C 1
ATOM 1680 O O . GLY B 1 47 ? -5.102 2.857 16 1 98.56 47 GLY B O 1
ATOM 1681 N N . PHE B 1 48 ? -7.27 2.49 16.406 1 98.5 48 PHE B N 1
ATOM 1682 C CA . PHE B 1 48 ? -7.078 2.547 17.844 1 98.5 48 PHE B CA 1
ATOM 1683 C C . PHE B 1 48 ? -7.699 1.331 18.516 1 98.5 48 PHE B C 1
ATOM 1685 O O . PHE B 1 48 ? -7.727 1.244 19.75 1 98.5 48 PHE B O 1
ATOM 1692 N N . GLY B 1 49 ? -8.234 0.428 17.75 1 97.25 49 GLY B N 1
ATOM 1693 C CA . GLY B 1 49 ? -8.781 -0.803 18.297 1 97.25 49 GLY B CA 1
ATOM 1694 C C . GLY B 1 49 ? -7.723 -1.829 18.641 1 97.25 49 GLY B C 1
ATOM 1695 O O . GLY B 1 49 ? -6.574 -1.474 18.922 1 97.25 49 GLY B O 1
ATOM 1696 N N . GLU B 1 50 ? -8.023 -3.113 18.734 1 95.31 50 GLU B N 1
ATOM 1697 C CA . GLU B 1 50 ? -7.164 -4.203 19.188 1 95.31 50 GLU B CA 1
ATOM 1698 C C . GLU B 1 50 ? -6.066 -4.508 18.172 1 95.31 50 GLU B C 1
ATOM 1700 O O . GLU B 1 50 ? -4.969 -4.922 18.547 1 95.31 50 GLU B O 1
ATOM 1705 N N . ARG B 1 51 ? -6.375 -4.402 16.906 1 93.88 51 ARG B N 1
ATOM 1706 C CA . ARG B 1 51 ? -5.43 -4.684 15.82 1 93.88 51 ARG B CA 1
ATOM 1707 C C . ARG B 1 51 ? -5.316 -3.5 14.867 1 93.88 51 ARG B C 1
ATOM 1709 O O . ARG B 1 51 ? -5.832 -3.545 13.75 1 93.88 51 ARG B O 1
ATOM 1716 N N . PRO B 1 52 ? -4.629 -2.48 15.359 1 97.75 52 PRO B N 1
ATOM 1717 C CA . PRO B 1 52 ? -4.555 -1.267 14.539 1 97.75 52 PRO B CA 1
ATOM 1718 C C . PRO B 1 52 ? -3.902 -1.51 13.188 1 97.75 52 PRO B C 1
ATOM 1720 O O . PRO B 1 52 ? -2.922 -2.254 13.086 1 97.75 52 PRO B O 1
ATOM 1723 N N . LEU B 1 53 ? -4.496 -0.875 12.195 1 98.12 53 LEU B N 1
ATOM 1724 C CA . LEU B 1 53 ? -4.027 -1.028 10.828 1 98.12 53 LEU B CA 1
ATOM 1725 C C . LEU B 1 53 ? -3.26 0.208 10.375 1 98.12 53 LEU B C 1
ATOM 1727 O O . LEU B 1 53 ? -2.533 0.163 9.375 1 98.12 53 LEU B O 1
ATOM 1731 N N . TRP B 1 54 ? -3.502 1.268 11.062 1 98.75 54 TRP B N 1
ATOM 1732 C CA . TRP B 1 54 ? -2.811 2.508 10.727 1 98.75 54 TRP B CA 1
ATOM 1733 C C . TRP B 1 54 ? -2.398 3.258 11.992 1 98.75 54 TRP B C 1
ATOM 1735 O O . TRP B 1 54 ? -2.916 2.986 13.078 1 98.75 54 TRP B O 1
ATOM 1745 N N . SER B 1 55 ? -1.371 4.09 11.867 1 98.81 55 SER B N 1
ATOM 1746 C CA . SER B 1 55 ? -0.966 5.09 12.852 1 98.81 55 SER B CA 1
ATOM 1747 C C . SER B 1 55 ? -0.801 6.465 12.203 1 98.81 55 SER B C 1
ATOM 1749 O O . SER B 1 55 ? -0.91 6.602 10.984 1 98.81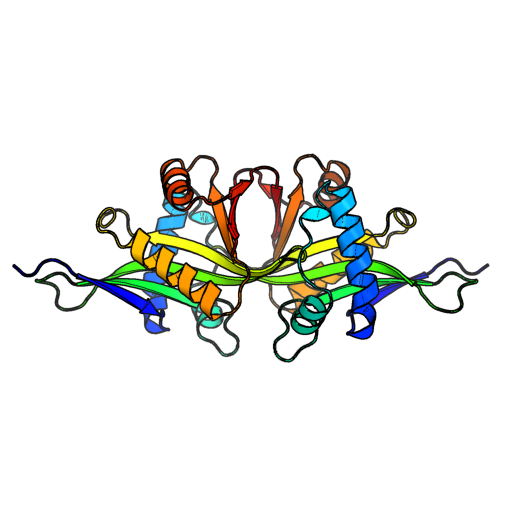 55 SER B O 1
ATOM 1751 N N . ALA B 1 56 ? -0.637 7.449 13.102 1 98.94 56 ALA B N 1
ATOM 1752 C CA . ALA B 1 56 ? -0.492 8.789 12.547 1 98.94 56 ALA B CA 1
ATOM 1753 C C . ALA B 1 56 ? 0.257 9.703 13.516 1 98.94 56 ALA B C 1
ATOM 1755 O O . ALA B 1 56 ? 0.209 9.508 14.727 1 98.94 56 ALA B O 1
ATOM 1756 N N . PHE B 1 57 ? 0.993 10.602 12.906 1 98.94 57 PHE B N 1
ATOM 1757 C CA . PHE B 1 57 ? 1.503 11.758 13.633 1 98.94 57 PHE B CA 1
ATOM 1758 C C . PHE B 1 57 ? 0.697 13.008 13.289 1 98.94 57 PHE B C 1
ATOM 1760 O O . PHE B 1 57 ? 0.261 13.18 12.156 1 98.94 57 PHE B O 1
ATOM 1767 N N . LEU B 1 58 ? 0.521 13.828 14.312 1 98.94 58 LEU B N 1
ATOM 1768 C CA . LEU B 1 58 ? -0.216 15.078 14.164 1 98.94 58 LEU B CA 1
ATOM 1769 C C . LEU B 1 58 ? 0.684 16.281 14.438 1 98.94 58 LEU B C 1
ATOM 1771 O O . LEU B 1 58 ? 1.515 16.234 15.352 1 98.94 58 LEU B O 1
ATOM 1775 N N . ALA B 1 59 ? 0.517 17.312 13.648 1 98.88 59 ALA B N 1
ATOM 1776 C CA . ALA B 1 59 ? 1.102 18.625 13.945 1 98.88 59 ALA B CA 1
ATOM 1777 C C . ALA B 1 59 ? 0.12 19.5 14.711 1 98.88 59 ALA B C 1
ATOM 1779 O O . ALA B 1 59 ? -1.001 19.734 14.258 1 98.88 59 ALA B O 1
ATOM 1780 N N . GLU B 1 60 ? 0.563 19.984 15.82 1 98.5 60 GLU B N 1
ATOM 1781 C CA . GLU B 1 60 ? -0.237 20.891 16.625 1 98.5 60 GLU B CA 1
ATOM 1782 C C . GLU B 1 60 ? 0.37 22.297 16.641 1 98.5 60 GLU B C 1
ATOM 1784 O O . GLU B 1 60 ? 1.59 22.453 16.75 1 98.5 60 GLU B O 1
ATOM 1789 N N . LEU B 1 61 ? -0.542 23.203 16.469 1 97.94 61 LEU B N 1
ATOM 1790 C CA . LEU B 1 61 ? -0.139 24.609 16.531 1 97.94 61 LEU B CA 1
ATOM 1791 C C . LEU B 1 61 ? -0.629 25.266 17.812 1 97.94 61 LEU B C 1
ATOM 1793 O O . LEU B 1 61 ? -1.819 25.219 18.125 1 97.94 61 LEU B O 1
ATOM 1797 N N . GLN B 1 62 ? 0.271 25.781 18.578 1 96.56 62 GLN B N 1
ATOM 1798 C CA . GLN B 1 62 ? -0.039 26.609 19.75 1 96.56 62 GLN B CA 1
ATOM 1799 C C . GLN B 1 62 ? 0.216 28.078 19.453 1 96.56 62 GLN B C 1
ATOM 1801 O O . GLN B 1 62 ? 1.364 28.5 19.297 1 96.56 62 GLN B O 1
ATOM 1806 N N . GLU B 1 63 ? -0.939 28.75 19.406 1 93.31 63 GLU B N 1
ATOM 1807 C CA . GLU B 1 63 ? -0.83 30.203 19.266 1 93.31 63 GLU B CA 1
ATOM 1808 C C . GLU B 1 63 ? -0.841 30.891 20.641 1 93.31 63 GLU B C 1
ATOM 1810 O O . GLU B 1 63 ? -1.399 30.344 21.594 1 93.31 63 GLU B O 1
ATOM 1815 N N . PRO B 1 64 ? -0.208 32.062 20.688 1 91.19 64 PRO B N 1
ATOM 1816 C CA . PRO B 1 64 ? -0.089 32.719 21.984 1 91.19 64 PRO B CA 1
ATOM 1817 C C . PRO B 1 64 ? -1.441 32.938 22.656 1 91.19 64 PRO B C 1
ATOM 1819 O O . PRO B 1 64 ? -1.556 32.844 23.875 1 91.19 64 PRO B O 1
ATOM 1822 N N . ASP B 1 65 ? -2.422 33.156 21.938 1 89.62 65 ASP B N 1
ATOM 1823 C CA . ASP B 1 65 ? -3.711 33.531 22.5 1 89.62 65 ASP B CA 1
ATOM 1824 C C . ASP B 1 65 ? -4.641 32.312 22.594 1 89.62 65 ASP B C 1
ATOM 1826 O O . ASP B 1 65 ? -5.762 32.438 23.094 1 89.62 65 ASP B O 1
ATOM 1830 N N . ASP B 1 66 ? -4.141 31.203 22.156 1 89.06 66 ASP B N 1
ATOM 1831 C CA . ASP B 1 66 ? -4.973 30 22.172 1 89.06 66 ASP B CA 1
ATOM 1832 C C . ASP B 1 66 ? -4.988 29.375 23.562 1 89.06 66 ASP B C 1
ATOM 1834 O O . ASP B 1 66 ? -3.967 29.344 24.25 1 89.06 66 ASP B O 1
ATOM 1838 N N . VAL B 1 67 ? -6.078 28.859 23.953 1 91.56 67 VAL B N 1
ATOM 1839 C CA . VAL B 1 67 ? -6.207 28.156 25.219 1 91.56 67 VAL B CA 1
ATOM 1840 C C . VAL B 1 67 ? -5.59 26.766 25.094 1 91.56 67 VAL B C 1
ATOM 1842 O O . VAL B 1 67 ? -4.973 26.266 26.031 1 91.56 67 VAL B O 1
ATOM 1845 N N . GLU B 1 68 ? -5.805 26.188 23.938 1 94.44 68 GLU B N 1
ATOM 1846 C CA . GLU B 1 68 ? -5.258 24.859 23.656 1 94.44 68 GLU B CA 1
ATOM 1847 C C . GLU B 1 68 ? -4.703 24.781 22.234 1 94.44 68 GLU B C 1
ATOM 1849 O O . GLU B 1 68 ? -5.145 25.516 21.344 1 94.44 68 GLU B O 1
ATOM 1854 N N . PRO B 1 69 ? -3.742 23.953 22.125 1 96.75 69 PRO B N 1
ATOM 1855 C CA . PRO B 1 69 ? -3.23 23.781 20.766 1 96.75 69 PRO B CA 1
ATOM 1856 C C . PRO B 1 69 ? -4.27 23.188 19.812 1 96.75 69 PRO B C 1
ATOM 1858 O O . PRO B 1 69 ? -5.23 22.547 20.266 1 96.75 69 PRO B O 1
ATOM 1861 N N . ARG B 1 70 ? -4.016 23.484 18.547 1 96.31 70 ARG B N 1
ATOM 1862 C CA . ARG B 1 70 ? -4.914 22.969 17.516 1 96.31 70 ARG B CA 1
ATOM 1863 C C . ARG B 1 70 ? -4.164 22.078 16.531 1 96.31 70 ARG B C 1
ATOM 1865 O O . ARG B 1 70 ? -3.055 22.406 16.109 1 96.31 70 ARG B O 1
ATOM 1872 N N . VAL B 1 71 ? -4.832 20.922 16.234 1 98.56 71 VAL B N 1
ATOM 1873 C CA . VAL B 1 71 ? -4.254 20.062 15.211 1 98.56 71 VAL B CA 1
ATOM 1874 C C . VAL B 1 71 ? -4.426 20.688 13.836 1 98.56 71 VAL B C 1
ATOM 1876 O O . VAL B 1 71 ? -5.547 20.953 13.406 1 98.56 71 VAL B O 1
ATOM 1879 N N . ILE B 1 72 ? -3.258 20.906 13.141 1 98.75 72 ILE B N 1
ATOM 1880 C CA . ILE B 1 72 ? -3.34 21.609 11.859 1 98.75 72 ILE B CA 1
ATOM 1881 C C . ILE B 1 72 ? -2.859 20.688 10.742 1 98.75 72 ILE B C 1
ATOM 1883 O O . ILE B 1 72 ? -2.938 21.047 9.562 1 98.75 72 ILE B O 1
ATOM 1887 N N . GLY B 1 73 ? -2.305 19.5 11.055 1 98.88 73 GLY B N 1
ATOM 1888 C CA . GLY B 1 73 ? -1.809 18.594 10.031 1 98.88 73 GLY B CA 1
ATOM 1889 C C . GLY B 1 73 ? -1.678 17.156 10.516 1 98.88 73 GLY B C 1
ATOM 1890 O O . GLY B 1 73 ? -1.723 16.906 11.719 1 98.88 73 GLY B O 1
ATOM 1891 N N . MET B 1 74 ? -1.505 16.312 9.492 1 98.94 74 MET B N 1
ATOM 1892 C CA . MET B 1 74 ? -1.442 14.875 9.789 1 98.94 74 MET B CA 1
ATOM 1893 C C . MET B 1 74 ? -0.582 14.148 8.766 1 98.94 74 MET B C 1
ATOM 1895 O O . MET B 1 74 ? -0.557 14.516 7.59 1 98.94 74 MET B O 1
ATOM 1899 N N . ALA B 1 75 ? 0.126 13.195 9.273 1 98.94 75 ALA B N 1
ATOM 1900 C CA . ALA B 1 75 ? 0.741 12.141 8.469 1 98.94 75 ALA B CA 1
ATOM 1901 C C . ALA B 1 75 ? 0.261 10.758 8.922 1 98.94 75 ALA B C 1
ATOM 1903 O O . ALA B 1 75 ? 0.63 10.289 9.992 1 98.94 75 ALA B O 1
ATOM 1904 N N . LEU B 1 76 ? -0.632 10.195 8.156 1 98.94 76 LEU B N 1
ATOM 1905 C CA . LEU B 1 76 ? -1.165 8.867 8.445 1 98.94 76 LEU B CA 1
ATOM 1906 C C . LEU B 1 76 ? -0.404 7.801 7.668 1 98.94 76 LEU B C 1
ATOM 1908 O O . LEU B 1 76 ? -0.212 7.926 6.457 1 98.94 76 LEU B O 1
ATOM 1912 N N . TYR B 1 77 ? 0.034 6.73 8.398 1 98.94 77 TYR B N 1
ATOM 1913 C CA . TYR B 1 77 ? 0.913 5.754 7.762 1 98.94 77 TYR B CA 1
ATOM 1914 C C . TYR B 1 77 ? 0.621 4.348 8.273 1 98.94 77 TYR B C 1
ATOM 1916 O O . TYR B 1 77 ? -0.077 4.176 9.273 1 98.94 77 TYR B O 1
ATOM 1924 N N . TYR B 1 78 ? 1.099 3.375 7.543 1 98.81 78 TYR B N 1
ATOM 1925 C CA . TYR B 1 78 ? 1.153 1.968 7.922 1 98.81 78 TYR B CA 1
ATOM 1926 C C . TYR B 1 78 ? 2.318 1.264 7.238 1 98.81 78 TYR B C 1
ATOM 1928 O O . TYR B 1 78 ? 3.092 1.894 6.512 1 98.81 78 TYR B O 1
ATOM 1936 N N . TYR B 1 79 ? 2.502 0.002 7.562 1 98.56 79 TYR B N 1
ATOM 1937 C CA . TYR B 1 79 ? 3.635 -0.741 7.02 1 98.56 79 TYR B CA 1
ATOM 1938 C C . TYR B 1 79 ? 3.182 -1.699 5.922 1 98.56 79 TYR B C 1
ATOM 1940 O O . TYR B 1 79 ? 2.1 -2.283 6.008 1 98.56 79 TYR B O 1
ATOM 1948 N N . ARG B 1 80 ? 3.971 -1.783 4.914 1 98.31 80 ARG B N 1
ATOM 1949 C CA . ARG B 1 80 ? 3.688 -2.727 3.836 1 98.31 80 ARG B CA 1
ATOM 1950 C C . ARG B 1 80 ? 4.926 -3.547 3.488 1 98.31 80 ARG B C 1
ATOM 1952 O O . ARG B 1 80 ? 6.02 -3.275 3.99 1 98.31 80 ARG B O 1
ATOM 1959 N N . TYR B 1 81 ? 4.707 -4.57 2.746 1 98.69 81 TYR B N 1
ATOM 1960 C CA . TYR B 1 81 ? 5.809 -5.422 2.309 1 98.69 81 TYR B CA 1
ATOM 1961 C C . TYR B 1 81 ? 6.09 -5.23 0.824 1 98.69 81 TYR B C 1
ATOM 1963 O O . TYR B 1 81 ? 5.172 -5.27 0.002 1 98.69 81 TYR B O 1
ATOM 1971 N N . SER B 1 82 ? 7.297 -4.961 0.502 1 98.62 82 SER B N 1
ATOM 1972 C CA . SER B 1 82 ? 7.824 -4.938 -0.858 1 98.62 82 SER B CA 1
ATOM 1973 C C . SER B 1 82 ? 8.625 -6.203 -1.163 1 98.62 82 SER B C 1
ATOM 1975 O O . SER B 1 82 ? 9.617 -6.492 -0.491 1 98.62 82 SER B O 1
ATOM 1977 N N . THR B 1 83 ? 8.203 -6.941 -2.168 1 98.62 83 THR B N 1
ATOM 1978 C CA . THR B 1 83 ? 8.945 -8.133 -2.557 1 98.62 83 THR B CA 1
ATOM 1979 C C . THR B 1 83 ? 10.305 -7.758 -3.133 1 98.62 83 THR B C 1
ATOM 1981 O O . THR B 1 83 ? 11.18 -8.617 -3.299 1 98.62 83 THR B O 1
ATOM 1984 N N . TRP B 1 84 ? 10.523 -6.457 -3.434 1 98.25 84 TRP B N 1
ATOM 1985 C CA . TRP B 1 84 ? 11.812 -5.977 -3.926 1 98.25 84 TRP B CA 1
ATOM 1986 C C . TRP B 1 84 ? 12.711 -5.555 -2.771 1 98.25 84 TRP B C 1
ATOM 1988 O O . TRP B 1 84 ? 13.914 -5.816 -2.785 1 98.25 84 TRP B O 1
ATOM 1998 N N . ARG B 1 85 ? 12.109 -4.996 -1.637 1 98.19 85 ARG B N 1
ATOM 1999 C CA . ARG B 1 85 ? 12.992 -4.301 -0.703 1 98.19 85 ARG B CA 1
ATOM 2000 C C . ARG B 1 85 ? 12.711 -4.727 0.735 1 98.19 85 ARG B C 1
ATOM 2002 O O . ARG B 1 85 ? 13.492 -4.438 1.64 1 98.19 85 ARG B O 1
ATOM 2009 N N . GLY B 1 86 ? 11.617 -5.426 0.965 1 98.19 86 GLY B N 1
ATOM 2010 C CA . GLY B 1 86 ? 11.266 -5.816 2.32 1 98.19 86 GLY B CA 1
ATOM 2011 C C . GLY B 1 86 ? 10.289 -4.855 2.98 1 98.19 86 GLY B C 1
ATOM 2012 O O . GLY B 1 86 ? 9.352 -4.375 2.338 1 98.19 86 GLY B O 1
ATOM 2013 N N . ARG B 1 87 ? 10.477 -4.629 4.281 1 98.12 87 ARG B N 1
ATOM 2014 C CA . ARG B 1 87 ? 9.562 -3.787 5.055 1 98.12 87 ARG B CA 1
ATOM 2015 C C . ARG B 1 87 ? 9.688 -2.326 4.637 1 98.12 87 ARG B C 1
ATOM 2017 O O . ARG B 1 87 ? 10.781 -1.771 4.602 1 98.12 87 ARG B O 1
ATOM 2024 N N . MET B 1 88 ? 8.547 -1.706 4.301 1 98.69 88 MET B N 1
ATOM 2025 C CA . MET B 1 88 ? 8.453 -0.297 3.928 1 98.69 88 MET B CA 1
ATOM 2026 C C . MET B 1 88 ? 7.387 0.417 4.75 1 98.69 88 MET B C 1
ATOM 2028 O O . MET B 1 88 ? 6.426 -0.208 5.203 1 98.69 88 MET B O 1
ATOM 2032 N N . LEU B 1 89 ? 7.609 1.647 5.02 1 98.88 89 LEU B N 1
ATOM 2033 C CA . LEU B 1 89 ? 6.543 2.482 5.555 1 98.88 89 LEU B CA 1
ATOM 2034 C C . LEU B 1 89 ? 5.758 3.15 4.43 1 98.88 89 LEU B C 1
ATOM 2036 O O . LEU B 1 89 ? 6.348 3.732 3.516 1 98.88 89 LEU B O 1
ATOM 2040 N N . TYR B 1 90 ? 4.457 2.979 4.426 1 98.94 90 TYR B N 1
ATOM 2041 C CA . TYR B 1 90 ? 3.592 3.627 3.447 1 98.94 90 TYR B CA 1
ATOM 2042 C C . TYR B 1 90 ? 2.914 4.855 4.043 1 98.94 90 TYR B C 1
ATOM 2044 O O . TYR B 1 90 ? 2.137 4.742 4.992 1 98.94 90 TYR B O 1
ATOM 2052 N N . LEU B 1 91 ? 3.225 6.035 3.482 1 98.94 91 LEU B N 1
ATOM 2053 C CA . LEU B 1 91 ? 2.562 7.277 3.865 1 98.94 91 LEU B CA 1
ATOM 2054 C C . LEU B 1 91 ? 1.262 7.461 3.09 1 98.94 91 LEU B C 1
ATOM 2056 O O . LEU B 1 91 ? 1.279 7.875 1.928 1 98.94 91 LEU B O 1
ATOM 2060 N N . GLU B 1 92 ? 0.12 7.219 3.688 1 98.81 92 GLU B N 1
ATOM 2061 C CA . GLU B 1 92 ? -1.19 7.211 3.045 1 98.81 92 GLU B CA 1
ATOM 2062 C C . GLU B 1 92 ? -1.708 8.633 2.83 1 98.81 92 GLU B C 1
ATOM 2064 O O . GLU B 1 92 ? -2.123 8.984 1.725 1 98.81 92 GLU B O 1
ATOM 2069 N N . ASP B 1 93 ? -1.78 9.406 3.896 1 98.75 93 ASP B N 1
ATOM 2070 C CA . ASP B 1 93 ? -2.205 10.797 3.816 1 98.75 93 ASP B CA 1
ATOM 2071 C C . ASP B 1 93 ? -1.179 11.727 4.469 1 98.75 93 ASP B C 1
ATOM 2073 O O . ASP B 1 93 ? -0.64 11.414 5.531 1 98.75 93 ASP B O 1
ATOM 2077 N N . PHE B 1 94 ? -0.912 12.727 3.865 1 98.75 94 PHE B N 1
ATOM 2078 C CA . PHE B 1 94 ? -0.028 13.812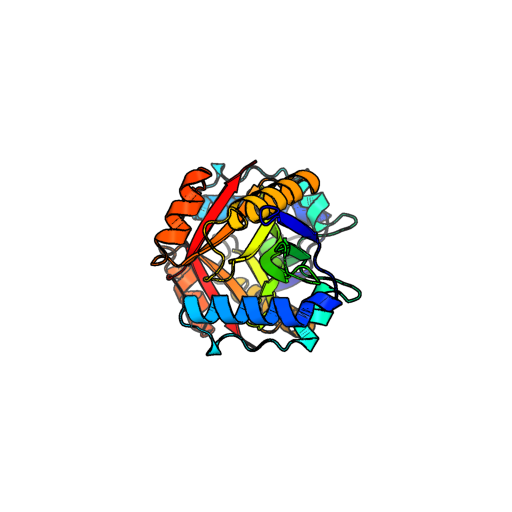 4.293 1 98.75 94 PHE B CA 1
ATOM 2079 C C . PHE B 1 94 ? -0.648 15.172 3.988 1 98.75 94 PHE B C 1
ATOM 2081 O O . PHE B 1 94 ? -0.737 15.57 2.826 1 98.75 94 PHE B O 1
ATOM 2088 N N . VAL B 1 95 ? -1.086 15.844 5.09 1 98.69 95 VAL B N 1
ATOM 2089 C CA . VAL B 1 95 ? -1.882 17.047 4.836 1 98.69 95 VAL B CA 1
ATOM 2090 C C . VAL B 1 95 ? -1.669 18.047 5.957 1 98.69 95 VAL B C 1
ATOM 2092 O O . VAL B 1 95 ? -1.562 17.672 7.129 1 98.69 95 VAL B O 1
ATOM 2095 N N . VAL B 1 96 ? -1.488 19.25 5.668 1 98.62 96 VAL B N 1
ATOM 2096 C CA . VAL B 1 96 ? -1.576 20.422 6.547 1 98.62 96 VAL B CA 1
ATOM 2097 C C . VAL B 1 96 ? -2.711 21.328 6.086 1 98.62 96 VAL B C 1
ATOM 2099 O O . VAL B 1 96 ? -2.85 21.609 4.891 1 98.62 96 VAL B O 1
ATOM 2102 N N . THR B 1 97 ? -3.557 21.719 7.039 1 98.56 97 THR B N 1
ATOM 2103 C CA . THR B 1 97 ? -4.664 22.594 6.672 1 98.56 97 THR B CA 1
ATOM 2104 C C . THR B 1 97 ? -4.164 23.797 5.871 1 98.56 97 THR B C 1
ATOM 2106 O O . THR B 1 97 ? -3.131 24.375 6.203 1 98.56 97 THR B O 1
ATOM 2109 N N . GLU B 1 98 ? -4.91 24.125 4.84 1 97.31 98 GLU B N 1
ATOM 2110 C CA . GLU B 1 98 ? -4.48 25.109 3.852 1 97.31 98 GLU B CA 1
ATOM 2111 C C . GLU B 1 98 ? -4.117 26.438 4.516 1 97.31 98 GLU B C 1
ATOM 2113 O O . GLU B 1 98 ? -3.064 27 4.23 1 97.31 98 GLU B O 1
ATOM 2118 N N . SER B 1 99 ? -4.871 26.922 5.461 1 96.88 99 SER B N 1
ATOM 2119 C CA . SER B 1 99 ? -4.734 28.25 6.055 1 96.88 99 SER B CA 1
ATOM 2120 C C . SER B 1 99 ? -3.508 28.328 6.957 1 96.88 99 SER B C 1
ATOM 2122 O O . SER B 1 99 ? -3.129 29.406 7.41 1 96.88 99 SER B O 1
ATOM 2124 N N . ARG B 1 100 ? -2.871 27.188 7.195 1 96.62 100 ARG B N 1
ATOM 2125 C CA . ARG B 1 100 ? -1.738 27.172 8.117 1 96.62 100 ARG B CA 1
ATOM 2126 C C . ARG B 1 100 ? -0.5 26.578 7.457 1 96.62 100 ARG B C 1
ATOM 2128 O O . ARG B 1 100 ? 0.406 26.094 8.141 1 96.62 100 ARG B O 1
ATOM 2135 N N . ARG B 1 101 ? -0.516 26.516 6.207 1 95.81 101 ARG B N 1
ATOM 2136 C CA . ARG B 1 101 ? 0.655 26.078 5.461 1 95.81 101 ARG B CA 1
ATOM 2137 C C . ARG B 1 101 ? 1.729 27.156 5.426 1 95.81 101 ARG B C 1
ATOM 2139 O O . ARG B 1 101 ? 1.457 28.312 5.727 1 95.81 101 ARG B O 1
ATOM 2146 N N . GLY B 1 102 ? 2.949 26.766 5.219 1 93.62 102 GLY B N 1
ATOM 2147 C CA . GLY B 1 102 ? 4.055 27.703 5.141 1 93.62 102 GLY B CA 1
ATOM 2148 C C . GLY B 1 102 ? 4.703 27.969 6.484 1 93.62 102 GLY B C 1
ATOM 2149 O O . GLY B 1 102 ? 5.605 28.812 6.59 1 93.62 102 GLY B O 1
ATOM 2150 N N . LEU B 1 103 ? 4.27 27.281 7.504 1 94.38 103 LEU B N 1
ATOM 2151 C CA . LEU B 1 103 ? 4.789 27.484 8.852 1 94.38 103 LEU B CA 1
ATOM 2152 C C . LEU B 1 103 ? 5.816 26.422 9.211 1 94.38 103 LEU B C 1
ATOM 2154 O O . LEU B 1 103 ? 6.391 26.453 10.305 1 94.38 103 LEU B O 1
ATOM 2158 N N . GLY B 1 104 ? 5.996 25.438 8.336 1 96.62 104 GLY B N 1
ATOM 2159 C CA . GLY B 1 104 ? 6.996 24.422 8.578 1 96.62 104 GLY B CA 1
ATOM 2160 C C . GLY B 1 104 ? 6.406 23.109 9.078 1 96.62 104 GLY B C 1
ATOM 2161 O O . GLY B 1 104 ? 7.117 22.109 9.211 1 96.62 104 GLY B O 1
ATOM 2162 N N . ALA B 1 105 ? 5.121 23.047 9.305 1 98.12 105 ALA B N 1
ATOM 2163 C CA . ALA B 1 105 ? 4.461 21.859 9.852 1 98.12 105 ALA B CA 1
ATOM 2164 C C . ALA B 1 105 ? 4.621 20.656 8.922 1 98.12 105 ALA B C 1
ATOM 2166 O O . ALA B 1 105 ? 4.82 19.531 9.375 1 98.12 105 ALA B O 1
ATOM 2167 N N . GLY B 1 106 ? 4.531 20.922 7.625 1 98 106 GLY B N 1
ATOM 2168 C CA . GLY B 1 106 ? 4.691 19.844 6.66 1 98 106 GLY B CA 1
ATOM 2169 C C . GLY B 1 106 ? 6.043 19.172 6.738 1 98 106 GLY B C 1
ATOM 2170 O O . GLY B 1 106 ? 6.129 17.938 6.781 1 98 106 GLY B O 1
ATOM 2171 N N . LYS B 1 107 ? 7.035 19.969 6.758 1 97.88 107 LYS B N 1
ATOM 2172 C CA . LYS B 1 107 ? 8.391 19.453 6.879 1 97.88 107 LYS B CA 1
ATOM 2173 C C . LYS B 1 107 ? 8.555 18.641 8.164 1 97.88 107 LYS B C 1
ATOM 2175 O O . LYS B 1 107 ? 9.109 17.547 8.148 1 97.88 107 LYS B O 1
ATOM 2180 N N . MET B 1 108 ? 8.109 19.141 9.258 1 98.56 108 MET B N 1
ATOM 2181 C CA . MET B 1 108 ? 8.242 18.484 10.555 1 98.56 108 MET B CA 1
ATOM 2182 C C . MET B 1 108 ? 7.523 17.141 10.555 1 98.56 108 MET B C 1
ATOM 2184 O O . MET B 1 108 ? 8.062 16.141 11.039 1 98.56 108 MET B O 1
ATOM 2188 N N . LEU B 1 109 ? 6.332 17.094 10.008 1 98.75 109 LEU B N 1
ATOM 2189 C CA . LEU B 1 109 ? 5.555 15.859 9.93 1 98.75 109 LEU B CA 1
ATOM 2190 C C . LEU B 1 109 ? 6.266 14.828 9.055 1 98.75 109 LEU B C 1
ATOM 2192 O O . LEU B 1 109 ? 6.434 13.68 9.469 1 98.75 109 LEU B O 1
ATOM 2196 N N . PHE B 1 110 ? 6.695 15.281 7.895 1 98.69 110 PHE B N 1
ATOM 2197 C CA . PHE B 1 110 ? 7.34 14.391 6.934 1 98.69 110 PHE B CA 1
ATOM 2198 C C . PHE B 1 110 ? 8.602 13.773 7.527 1 98.69 110 PHE B C 1
ATOM 2200 O O . PHE B 1 110 ? 8.797 12.562 7.445 1 98.69 110 PHE B O 1
ATOM 2207 N N . GLU B 1 111 ? 9.375 14.547 8.156 1 98.62 111 GLU B N 1
ATOM 2208 C CA . GLU B 1 111 ? 10.625 14.078 8.75 1 98.62 111 GLU B CA 1
ATOM 2209 C C . GLU B 1 111 ? 10.359 13.148 9.93 1 98.62 111 GLU B C 1
ATOM 2211 O O . GLU B 1 111 ? 11.117 12.203 10.164 1 98.62 111 GLU B O 1
ATOM 2216 N N . ARG B 1 112 ? 9.32 13.43 10.672 1 98.81 112 ARG B N 1
ATOM 2217 C CA . ARG B 1 112 ? 8.984 12.555 11.789 1 98.81 112 ARG B CA 1
ATOM 2218 C C . ARG B 1 112 ? 8.602 11.164 11.297 1 98.81 112 ARG B C 1
ATOM 2220 O O . ARG B 1 112 ? 8.953 10.164 11.922 1 98.81 112 ARG B O 1
ATOM 2227 N N . VAL B 1 113 ? 7.836 11.102 10.234 1 98.75 113 VAL B N 1
ATOM 2228 C CA . VAL B 1 113 ? 7.422 9.812 9.695 1 98.75 113 VAL B CA 1
ATOM 2229 C C . VAL B 1 113 ? 8.625 9.094 9.094 1 98.75 113 VAL B C 1
ATOM 2231 O O . VAL B 1 113 ? 8.75 7.871 9.195 1 98.75 113 VAL B O 1
ATOM 2234 N N . LEU B 1 114 ? 9.492 9.844 8.477 1 98.38 114 LEU B N 1
ATOM 2235 C CA . LEU B 1 114 ? 10.734 9.266 7.98 1 98.38 114 LEU B CA 1
ATOM 2236 C C . LEU B 1 114 ? 11.531 8.633 9.117 1 98.38 114 LEU B C 1
ATOM 2238 O O . LEU B 1 114 ? 12.031 7.512 8.977 1 98.38 114 LEU B O 1
ATOM 2242 N N . GLN B 1 115 ? 11.625 9.336 10.156 1 98.69 115 GLN B N 1
ATOM 2243 C CA . GLN B 1 115 ? 12.312 8.812 11.336 1 98.69 115 GLN B CA 1
ATOM 2244 C C . GLN B 1 115 ? 11.625 7.559 11.859 1 98.69 115 GLN B C 1
ATOM 2246 O O . GLN B 1 115 ? 12.289 6.602 12.258 1 98.69 115 GLN B O 1
ATOM 2251 N N . GLN B 1 116 ? 10.312 7.555 11.906 1 98.81 116 GLN B N 1
ATOM 2252 C CA . GLN B 1 116 ? 9.539 6.383 12.305 1 98.81 116 GLN B CA 1
ATOM 2253 C C . GLN B 1 116 ? 9.898 5.172 11.445 1 98.81 116 GLN B C 1
ATOM 2255 O O . GLN B 1 116 ? 10.047 4.062 11.969 1 98.81 116 GLN B O 1
ATOM 2260 N N . ALA B 1 117 ? 9.984 5.352 10.133 1 98.75 117 ALA B N 1
ATOM 2261 C CA . ALA B 1 117 ? 10.344 4.273 9.219 1 98.75 117 ALA B CA 1
ATOM 2262 C C . ALA B 1 117 ? 11.688 3.662 9.594 1 98.75 117 ALA B C 1
ATOM 2264 O O . ALA B 1 117 ? 11.828 2.439 9.664 1 98.75 117 ALA B O 1
ATOM 2265 N N . LYS B 1 118 ? 12.625 4.508 9.828 1 98.38 118 LYS B N 1
ATOM 2266 C CA . LYS B 1 118 ? 13.969 4.051 10.195 1 98.38 118 LYS B CA 1
ATOM 2267 C C . LYS B 1 118 ? 13.945 3.305 11.531 1 98.38 118 LYS B C 1
ATOM 2269 O O . LYS B 1 118 ? 14.57 2.25 11.664 1 98.38 118 LYS B O 1
ATOM 2274 N N . GLU B 1 119 ? 13.234 3.861 12.461 1 98.25 119 GLU B N 1
ATOM 2275 C CA . GLU B 1 119 ? 13.125 3.262 13.789 1 98.25 119 GLU B CA 1
ATOM 2276 C C . GLU B 1 119 ? 12.508 1.87 13.719 1 98.25 119 GLU B C 1
ATOM 2278 O O . GLU B 1 119 ? 12.805 1.007 14.539 1 98.25 119 GLU B O 1
ATOM 2283 N N . GLU B 1 120 ? 11.672 1.639 12.742 1 97.69 120 GLU B N 1
ATOM 2284 C CA . GLU B 1 120 ? 10.945 0.377 12.617 1 97.69 120 GLU B CA 1
ATOM 2285 C C . GLU B 1 120 ? 11.656 -0.58 11.664 1 97.69 120 GLU B C 1
ATOM 2287 O O . GLU B 1 120 ? 11.094 -1.602 11.266 1 97.69 120 GLU B O 1
ATOM 2292 N N . GLY B 1 121 ? 12.859 -0.21 11.219 1 96.88 121 GLY B N 1
ATOM 2293 C CA . GLY B 1 121 ? 13.68 -1.096 10.398 1 96.88 121 GLY B CA 1
ATOM 2294 C C . GLY B 1 121 ? 13.219 -1.168 8.953 1 96.88 121 GLY B C 1
ATOM 2295 O O . GLY B 1 121 ? 13.5 -2.146 8.258 1 96.88 121 GLY B O 1
ATOM 2296 N N . CYS B 1 122 ? 12.445 -0.205 8.547 1 98.38 122 CYS B N 1
ATOM 2297 C CA . CYS B 1 122 ? 12.031 -0.143 7.145 1 98.38 122 CYS B CA 1
ATOM 2298 C C . CYS B 1 122 ? 13.219 0.178 6.242 1 98.38 122 CYS B C 1
ATOM 2300 O O . CYS B 1 122 ? 14.141 0.89 6.645 1 98.38 122 CYS B O 1
ATOM 2302 N N . HIS B 1 123 ? 13.07 -0.32 5.027 1 98.5 123 HIS B N 1
ATOM 2303 C CA . HIS B 1 123 ? 14.117 -0.055 4.043 1 98.5 123 HIS B CA 1
ATOM 2304 C C . HIS B 1 123 ? 13.812 1.213 3.25 1 98.5 123 HIS B C 1
ATOM 2306 O O . HIS B 1 123 ? 14.562 1.572 2.338 1 98.5 123 HIS B O 1
ATOM 2312 N N . GLY B 1 124 ? 12.766 1.872 3.564 1 98.38 124 GLY B N 1
ATOM 2313 C CA . GLY B 1 124 ? 12.367 3.111 2.918 1 98.38 124 GLY B CA 1
ATOM 2314 C C . GLY B 1 124 ? 10.938 3.516 3.242 1 98.38 124 GLY B C 1
ATOM 2315 O O . GLY B 1 124 ? 10.289 2.904 4.094 1 98.38 124 GLY B O 1
ATOM 2316 N N . MET B 1 125 ? 10.57 4.543 2.652 1 98.75 125 MET B N 1
ATOM 2317 C CA . MET B 1 125 ? 9.219 5.09 2.723 1 98.75 125 MET B CA 1
ATOM 2318 C C . MET B 1 125 ? 8.641 5.297 1.325 1 98.75 125 MET B C 1
ATOM 2320 O O . MET B 1 125 ? 9.336 5.781 0.429 1 98.75 125 MET B O 1
ATOM 2324 N N . VAL B 1 126 ? 7.371 4.867 1.155 1 98.81 126 VAL B N 1
ATOM 2325 C CA . VAL B 1 126 ? 6.707 5.02 -0.134 1 98.81 126 VAL B CA 1
ATOM 2326 C C . VAL B 1 126 ? 5.359 5.707 0.058 1 98.81 126 VAL B C 1
ATOM 2328 O O . VAL B 1 126 ? 4.75 5.613 1.127 1 98.81 126 VAL B O 1
ATOM 2331 N N . TRP B 1 127 ? 4.945 6.434 -0.893 1 98.75 127 TRP B N 1
ATOM 2332 C CA . TRP B 1 127 ? 3.641 7.086 -0.961 1 98.75 127 TRP B CA 1
ATOM 2333 C C . TRP B 1 127 ? 3.252 7.375 -2.406 1 98.75 127 TRP B C 1
ATOM 2335 O O . TRP B 1 127 ? 3.941 6.953 -3.338 1 98.75 127 TRP B O 1
ATOM 2345 N N . GLN B 1 128 ? 2.031 7.902 -2.6 1 98.5 128 GLN B N 1
ATOM 2346 C CA . GLN B 1 128 ? 1.584 8.289 -3.934 1 98.5 128 GLN B CA 1
ATOM 2347 C C . GLN B 1 128 ? 1.165 9.758 -3.973 1 98.5 128 GLN B C 1
ATOM 2349 O O . GLN B 1 128 ? 0.675 10.289 -2.979 1 98.5 128 GLN B O 1
ATOM 2354 N N . ALA B 1 129 ? 1.397 10.344 -5.082 1 97.94 129 ALA B N 1
ATOM 2355 C CA . ALA B 1 129 ? 0.965 11.711 -5.359 1 97.94 129 ALA B CA 1
ATOM 2356 C C . ALA B 1 129 ? 0.204 11.789 -6.684 1 97.94 129 ALA B C 1
ATOM 2358 O O . ALA B 1 129 ? 0.542 11.086 -7.641 1 97.94 129 ALA B O 1
ATOM 2359 N N . LEU B 1 130 ? -0.823 12.602 -6.695 1 98.19 130 LEU B N 1
ATOM 2360 C CA . LEU B 1 130 ? -1.514 12.859 -7.953 1 98.19 130 LEU B CA 1
ATOM 2361 C C . LEU B 1 130 ? -0.582 13.539 -8.953 1 98.19 130 LEU B C 1
ATOM 2363 O O . LEU B 1 130 ? 0.174 14.445 -8.594 1 98.19 130 LEU B O 1
ATOM 2367 N N . ASN B 1 131 ? -0.711 13.117 -10.242 1 97.06 131 ASN B N 1
ATOM 2368 C CA . ASN B 1 131 ? 0.257 13.539 -11.242 1 97.06 131 ASN B CA 1
ATOM 2369 C C . ASN B 1 131 ? 0.095 15.023 -11.578 1 97.06 131 ASN B C 1
ATOM 2371 O O . ASN B 1 131 ? 1.017 15.648 -12.109 1 97.06 131 ASN B O 1
ATOM 2375 N N . TRP B 1 132 ? -1.03 15.664 -11.297 1 97.62 132 TRP B N 1
ATOM 2376 C CA . TRP B 1 132 ? -1.254 17.078 -11.578 1 97.62 132 TRP B CA 1
ATOM 2377 C C . TRP B 1 132 ? -0.844 17.938 -10.391 1 97.62 132 TRP B C 1
ATOM 2379 O O . TRP B 1 132 ? -0.818 19.172 -10.492 1 97.62 132 TRP B O 1
ATOM 2389 N N . ASN B 1 133 ? -0.564 17.359 -9.203 1 97 133 ASN B N 1
ATOM 2390 C CA . ASN B 1 133 ? -0.294 18.078 -7.965 1 97 133 ASN B CA 1
ATOM 2391 C C . ASN B 1 133 ? 1.134 18.625 -7.93 1 97 133 ASN B C 1
ATOM 2393 O O . ASN B 1 133 ? 1.952 18.172 -7.129 1 97 133 ASN B O 1
ATOM 2397 N N . THR B 1 134 ? 1.406 19.625 -8.672 1 96.62 134 THR B N 1
ATOM 2398 C CA . THR B 1 134 ? 2.74 20.188 -8.859 1 96.62 134 THR B CA 1
ATOM 2399 C C . THR B 1 134 ? 3.336 20.625 -7.531 1 96.62 134 THR B C 1
ATOM 2401 O O . THR B 1 134 ? 4.508 20.359 -7.25 1 96.62 134 THR B O 1
ATOM 2404 N N . PRO B 1 135 ? 2.566 21.328 -6.676 1 94.62 135 PRO B N 1
ATOM 2405 C CA . PRO B 1 135 ? 3.127 21.734 -5.383 1 94.62 135 PRO B CA 1
ATOM 2406 C C . PRO B 1 135 ? 3.627 20.547 -4.562 1 94.62 135 PRO B C 1
ATOM 2408 O O . PRO B 1 135 ? 4.707 20.609 -3.973 1 94.62 135 PRO B O 1
ATOM 2411 N N . ALA B 1 136 ? 2.871 19.5 -4.477 1 95.44 136 ALA B N 1
ATOM 2412 C CA . ALA B 1 136 ? 3.287 18.312 -3.746 1 95.44 136 ALA B CA 1
ATOM 2413 C C . ALA B 1 136 ? 4.535 17.703 -4.367 1 95.44 136 ALA B C 1
ATOM 2415 O O . ALA B 1 136 ? 5.488 17.359 -3.658 1 95.44 136 ALA B O 1
ATOM 2416 N N . ILE B 1 137 ? 4.508 17.531 -5.668 1 96.25 137 ILE B N 1
ATOM 2417 C CA . ILE B 1 137 ? 5.621 16.938 -6.395 1 96.25 137 ILE B CA 1
ATOM 2418 C C . ILE B 1 137 ? 6.898 17.734 -6.129 1 96.25 137 ILE B C 1
ATOM 2420 O O . ILE B 1 137 ? 7.953 17.156 -5.859 1 96.25 137 ILE B O 1
ATOM 2424 N N . ASN B 1 138 ? 6.84 19.016 -6.16 1 95.06 138 ASN B N 1
ATOM 2425 C CA . ASN B 1 138 ? 7.984 19.875 -5.871 1 95.06 138 ASN B CA 1
ATOM 2426 C C . ASN B 1 138 ? 8.477 19.688 -4.438 1 95.06 138 ASN B C 1
ATOM 2428 O O . ASN B 1 138 ? 9.688 19.703 -4.184 1 95.06 138 ASN B O 1
ATOM 2432 N N . PHE B 1 139 ? 7.57 19.578 -3.535 1 95.75 139 PHE B N 1
ATOM 2433 C CA . PHE B 1 139 ? 7.918 19.312 -2.143 1 95.75 139 PHE B CA 1
ATOM 2434 C C . PHE B 1 139 ? 8.742 18.031 -2.021 1 95.75 139 PHE B C 1
ATOM 2436 O O . PHE B 1 139 ? 9.781 18.016 -1.355 1 95.75 139 PHE B O 1
ATOM 2443 N N . TYR B 1 140 ? 8.32 16.953 -2.652 1 96.69 140 TYR B N 1
ATOM 2444 C CA . TYR B 1 140 ? 8.961 15.648 -2.525 1 96.69 140 TYR B CA 1
ATOM 2445 C C . TYR B 1 140 ? 10.32 15.641 -3.223 1 96.69 140 TYR B C 1
ATOM 2447 O O . TYR B 1 140 ? 11.234 14.93 -2.805 1 96.69 140 TYR B O 1
ATOM 2455 N N . LYS B 1 141 ? 10.445 16.391 -4.246 1 94.75 141 LYS B N 1
ATOM 2456 C CA . LYS B 1 141 ? 11.711 16.484 -4.969 1 94.75 141 LYS B CA 1
ATOM 2457 C C . LYS B 1 141 ? 12.805 17.062 -4.086 1 94.75 141 LYS B C 1
ATOM 2459 O O . LYS B 1 141 ? 13.984 16.766 -4.266 1 94.75 141 LYS B O 1
ATOM 2464 N N . ARG B 1 142 ? 12.438 17.859 -3.139 1 95.06 142 ARG B N 1
ATOM 2465 C CA . ARG B 1 142 ? 13.398 18.422 -2.201 1 95.06 142 ARG B CA 1
ATOM 2466 C C . ARG B 1 142 ? 14.039 17.328 -1.354 1 95.06 142 ARG B C 1
ATOM 2468 O O . ARG B 1 142 ? 15.141 17.5 -0.826 1 95.06 142 ARG B O 1
ATOM 2475 N N . TYR B 1 143 ? 13.414 16.234 -1.181 1 95.81 143 TYR B N 1
ATOM 2476 C CA . TYR B 1 143 ? 13.93 15.102 -0.418 1 95.81 143 TYR B CA 1
ATOM 2477 C C . TYR B 1 143 ? 14.594 14.086 -1.335 1 95.81 143 TYR B C 1
ATOM 2479 O O . TYR B 1 143 ? 14.945 12.984 -0.901 1 95.81 143 TYR B O 1
ATOM 2487 N N . ASP B 1 144 ? 14.695 14.344 -2.633 1 95.06 144 ASP B N 1
ATOM 2488 C CA . ASP B 1 144 ? 15.273 13.461 -3.643 1 95.06 144 ASP B CA 1
ATOM 2489 C C . ASP B 1 144 ? 14.477 12.164 -3.762 1 95.06 144 ASP B C 1
ATOM 2491 O O . ASP B 1 144 ? 15.055 11.086 -3.918 1 95.06 144 ASP B O 1
ATOM 2495 N N . ALA B 1 145 ? 13.219 12.289 -3.547 1 97.56 145 ALA B N 1
ATOM 2496 C CA . ALA B 1 145 ? 12.328 11.148 -3.754 1 97.56 145 ALA B CA 1
ATOM 2497 C C . ALA B 1 145 ? 12.328 10.719 -5.219 1 97.56 145 ALA B C 1
ATOM 2499 O O . ALA B 1 145 ? 12.336 11.562 -6.121 1 97.56 145 ALA B O 1
ATOM 2500 N N . GLU B 1 146 ? 12.359 9.391 -5.449 1 97.62 146 GLU B N 1
ATOM 2501 C CA . GLU B 1 146 ? 12.102 8.852 -6.781 1 97.62 146 GLU B CA 1
ATOM 2502 C C . GLU B 1 146 ? 10.617 8.898 -7.121 1 97.62 146 GLU B C 1
ATOM 2504 O O . GLU B 1 146 ? 9.773 8.5 -6.312 1 97.62 146 GLU B O 1
ATOM 2509 N N . ILE B 1 147 ? 10.312 9.414 -8.266 1 97.25 147 ILE B N 1
ATOM 2510 C CA . ILE B 1 147 ? 8.93 9.5 -8.727 1 97.25 147 ILE B CA 1
ATOM 2511 C C . ILE B 1 147 ? 8.75 8.633 -9.977 1 97.25 147 ILE B C 1
ATOM 2513 O O . ILE B 1 147 ? 9.422 8.852 -10.984 1 97.25 147 ILE B O 1
ATOM 2517 N N . ASP B 1 148 ? 7.867 7.668 -9.883 1 97.12 148 ASP B N 1
ATOM 2518 C CA . ASP B 1 148 ? 7.676 6.664 -10.93 1 97.12 148 ASP B CA 1
ATOM 2519 C C . ASP B 1 148 ? 6.227 6.656 -11.422 1 97.12 148 ASP B C 1
ATOM 2521 O O . ASP B 1 148 ? 5.324 6.223 -10.703 1 97.12 148 ASP B O 1
ATOM 2525 N N . PRO B 1 149 ? 5.98 7.09 -12.648 1 96.12 149 PRO B N 1
ATOM 2526 C CA . PRO B 1 149 ? 4.629 7.105 -13.203 1 96.12 149 PRO B CA 1
ATOM 2527 C C . PRO B 1 149 ? 4.285 5.82 -13.953 1 96.12 149 PRO B C 1
ATOM 2529 O O . PRO B 1 149 ? 3.234 5.734 -14.594 1 96.12 149 PRO B O 1
ATOM 2532 N N . GLY B 1 150 ? 5.156 4.84 -13.922 1 96.69 150 GLY B N 1
ATOM 2533 C CA . GLY B 1 150 ? 5.047 3.691 -14.805 1 96.69 150 GLY B CA 1
ATOM 2534 C C . GLY B 1 150 ? 4.043 2.66 -14.32 1 96.69 150 GLY B C 1
ATOM 2535 O O . GLY B 1 150 ? 3.752 1.692 -15.031 1 96.69 150 GLY B O 1
ATOM 2536 N N . TRP B 1 151 ? 3.471 2.896 -13.141 1 97.25 151 TRP B N 1
ATOM 2537 C CA . TRP B 1 151 ? 2.527 1.949 -12.555 1 97.25 151 TRP B CA 1
ATOM 2538 C C . TRP B 1 151 ? 1.121 2.537 -12.516 1 97.25 151 TRP B C 1
ATOM 2540 O O . TRP B 1 151 ? 0.946 3.729 -12.25 1 97.25 151 TRP B O 1
ATOM 2550 N N . MET B 1 152 ? 0.178 1.696 -12.742 1 97.94 152 MET B N 1
ATOM 2551 C CA . MET B 1 152 ? -1.221 2.098 -12.625 1 97.94 152 MET B CA 1
ATOM 2552 C C . MET B 1 152 ? -1.884 1.419 -11.43 1 97.94 152 MET B C 1
ATOM 2554 O O . MET B 1 152 ? -1.628 0.245 -11.156 1 97.94 152 MET B O 1
ATOM 2558 N N . ASN B 1 153 ? -2.707 2.203 -10.727 1 98.25 153 ASN B N 1
ATOM 2559 C CA . ASN B 1 153 ? -3.475 1.633 -9.625 1 98.25 153 ASN B CA 1
ATOM 2560 C C . ASN B 1 153 ? -4.668 0.825 -10.125 1 98.25 153 ASN B C 1
ATOM 2562 O O . ASN B 1 153 ? -5.426 1.296 -10.977 1 98.25 153 ASN B O 1
ATOM 2566 N N . CYS B 1 154 ? -4.828 -0.403 -9.664 1 98.69 154 CYS B N 1
ATOM 2567 C CA . CYS B 1 154 ? -5.984 -1.243 -9.961 1 98.69 154 CYS B CA 1
ATOM 2568 C C . CYS B 1 154 ? -6.805 -1.505 -8.703 1 98.69 154 CYS B C 1
ATOM 2570 O O . CYS B 1 154 ? -6.242 -1.719 -7.625 1 98.69 154 CYS B O 1
ATOM 2572 N N . THR B 1 155 ? -8.125 -1.498 -8.875 1 98.5 155 THR B N 1
ATOM 2573 C CA . THR B 1 155 ? -8.977 -1.62 -7.695 1 98.5 155 THR B CA 1
ATOM 2574 C C . THR B 1 155 ? -10.234 -2.416 -8.023 1 98.5 155 THR B C 1
ATOM 2576 O O . THR B 1 155 ? -10.852 -2.219 -9.078 1 98.5 155 THR B O 1
ATOM 2579 N N . LEU B 1 156 ? -10.578 -3.348 -7.215 1 98.31 156 LEU B N 1
ATOM 2580 C CA . LEU B 1 156 ? -11.898 -3.961 -7.113 1 98.31 156 LEU B CA 1
ATOM 2581 C C . LEU B 1 156 ? -12.57 -3.592 -5.797 1 98.31 156 LEU B C 1
ATOM 2583 O O . LEU B 1 156 ? -11.984 -3.773 -4.727 1 98.31 156 LEU B O 1
ATOM 2587 N N . LYS B 1 157 ? -13.773 -3.059 -5.836 1 96.38 157 LYS B N 1
ATOM 2588 C CA . LYS B 1 157 ? -14.508 -2.637 -4.648 1 96.38 157 LYS B CA 1
ATOM 2589 C C . LYS B 1 157 ? -15.625 -3.619 -4.316 1 96.38 157 LYS B C 1
ATOM 2591 O O . LYS B 1 157 ? -16.25 -4.18 -5.219 1 96.38 157 LYS B O 1
ATOM 2596 N N . PHE B 1 158 ? -15.68 -3.795 -3.039 1 92.75 158 PHE B N 1
ATOM 2597 C CA . PHE B 1 158 ? -16.766 -4.652 -2.559 1 92.75 158 PHE B CA 1
ATOM 2598 C C . PHE B 1 158 ? -17.891 -3.82 -1.955 1 92.75 158 PHE B C 1
ATOM 2600 O O . PHE B 1 158 ? -17.656 -2.719 -1.454 1 92.75 158 PHE B O 1
#

InterPro domains:
  IPR000182 GNAT domain [PF00583] (67-142)
  IPR000182 GNAT domain [PS51186] (6-157)
  IPR016181 Acyl-CoA N-acyltransferase [SSF55729] (6-154)
  IPR051016 Diverse Substrate Acetyltransferase [PTHR10545] (6-156)

Secondary structure (DSSP, 8-state):
-PPPEEEEEE--GGGHHHHHHHHHHHHHHTT-GGG----HHHHHHHHHSSS---EEEEEEEE-TT-SS-EEEEEEEEEEEEETTTEEEEEEEEEEE-GGGTTSSHHHHHHHHHHHHHHHTT-SEEEEEEETT-HHHHHHHHTTT-EEE-SEEEEEEE-/-PPPEEEEEE--GGGHHHHHHHHHHHHHHTT-GGG----HHHHHHHHHSSS---EEEEEEEE-TT-SS-EEEEEEEEEEEEETTTEEEEEEEEEEE-GGGTTSSHHHHHHHHHHHHHHHTT-SEEEEEEETT-HHHHHHHHTTT-EEE-SEEEEEEE-

pLDDT: mean 97.06, std 4.21, range [57.09, 98.94]

Radius of gyration: 21.18 Å; Cα contacts (8 Å, |Δi|>4): 604; chains: 2; bounding box: 36×78×47 Å

Solvent-accessible surface area (backbone atoms only — not comparable to full-atom values): 17230 Å² total; per-residue (Å²): 127,67,74,69,43,76,48,77,44,74,62,51,75,89,42,46,66,61,50,50,52,51,52,46,54,49,26,47,76,71,73,41,51,87,60,51,67,44,49,70,69,56,51,42,41,36,43,62,43,96,70,51,53,38,51,38,40,30,29,29,40,35,44,71,86,46,92,59,65,40,79,45,28,41,36,32,31,35,66,46,64,37,90,32,58,33,48,28,27,35,47,72,45,77,49,54,45,76,95,63,57,92,72,51,56,62,60,54,48,53,52,50,52,52,49,50,23,53,75,69,65,24,40,22,41,35,35,70,44,54,73,82,43,56,72,59,52,55,56,43,49,76,73,66,38,48,76,42,69,58,42,21,44,32,36,42,78,100,128,67,72,68,44,76,48,79,44,73,63,51,76,88,43,46,66,62,51,50,52,51,53,47,53,50,26,46,76,69,74,40,51,85,58,52,67,46,49,71,67,56,51,44,43,37,44,62,42,96,71,52,52,38,50,38,39,31,29,29,40,36,44,70,87,47,91,60,66,38,81,47,29,39,35,32,32,35,68,44,65,38,91,34,58,32,48,29,27,35,47,73,46,77,48,54,45,76,94,62,59,92,72,53,55,62,60,54,47,54,51,51,51,52,49,49,22,54,76,69,65,25,40,22,39,34,36,70,43,55,72,82,43,55,71,58,54,54,56,44,49,75,73,65,38,48,75,41,69,57,41,23,44,32,36,41,79,101